Protein AF-A0A699KCJ1-F1 (afdb_monomer)

Solvent-accessible surface area (backbone atoms only — not comparable to full-atom values): 12381 Å² total; per-residue (Å²): 142,81,85,80,84,84,81,83,83,82,79,81,79,81,76,79,82,75,82,78,79,83,76,83,77,82,76,86,76,80,90,74,82,81,84,91,77,80,86,76,80,78,78,79,78,79,78,76,82,77,78,79,81,77,77,83,78,87,76,85,88,78,89,79,77,79,80,77,81,78,77,82,71,80,82,71,84,78,74,94,66,96,71,89,69,82,76,78,80,75,82,72,77,84,66,54,74,66,56,53,52,53,51,52,51,50,51,52,52,49,57,52,48,55,52,50,49,55,48,50,53,52,51,51,52,54,51,53,51,52,49,52,51,47,52,52,55,52,48,52,52,49,51,55,53,46,53,54,50,52,53,52,50,52,51,53,51,53,52,48,58,49,50,51,53,51,49,55,50,50,53,54,52,46,54,72,75,71,56,77,86,129

Foldseek 3Di:
DDDDDDDDPPPPPPPDPDDDPPDDDPDPDDPDDDDDDDPPPPPPPPDDPPPPPPDPDDDDDDPPPPPDPDPPDPPDDDDDDDDPDPPPPPPPDDDDPVNVVVVVVVVVVVVVVVVVVVVVVVVVVVVVVVVVVCVVVVVVVVVVVVVVVVVVVVVVVVVVVVVVVVVVVVVVVCCVPPDDDD

pLDDT: mean 74.77, std 19.72, range [45.28, 98.75]

Organism: Tanacetum cinerariifolium (NCBI:txid118510)

Radius of gyration: 47.87 Å; Cα contacts (8 Å, |Δi|>4): 3; chains: 1; bounding box: 94×97×136 Å

Mean predicted aligned error: 21.93 Å

Structure (mmCIF, N/CA/C/O backbone):
data_AF-A0A699KCJ1-F1
#
_entry.id   AF-A0A699KCJ1-F1
#
loop_
_atom_site.group_PDB
_atom_site.id
_atom_site.type_symbol
_atom_site.label_atom_id
_atom_site.label_alt_id
_atom_site.label_comp_id
_atom_site.label_asym_id
_atom_site.label_entity_id
_atom_site.label_seq_id
_atom_site.pdbx_PDB_ins_code
_atom_site.Cartn_x
_atom_site.Cartn_y
_atom_site.Cartn_z
_atom_site.occupancy
_atom_site.B_iso_or_equiv
_atom_site.auth_seq_id
_atom_site.auth_comp_id
_atom_site.auth_asym_id
_atom_site.auth_atom_id
_atom_site.pdbx_PDB_model_num
ATOM 1 N N . MET A 1 1 ? 17.050 62.136 13.940 1.00 45.28 1 MET A N 1
ATOM 2 C CA . MET A 1 1 ? 18.061 61.229 14.522 1.00 45.28 1 MET A CA 1
ATOM 3 C C . MET A 1 1 ? 17.347 59.941 14.863 1.00 45.28 1 MET A C 1
ATOM 5 O O . MET A 1 1 ? 16.800 59.841 15.951 1.00 45.28 1 MET A O 1
ATOM 9 N N . ASN A 1 2 ? 17.289 59.009 13.913 1.00 52.75 2 ASN A N 1
ATOM 10 C CA . ASN A 1 2 ? 16.715 57.683 14.116 1.00 52.75 2 ASN A CA 1
ATOM 11 C C . ASN A 1 2 ? 17.670 56.727 13.390 1.00 52.75 2 ASN A C 1
ATOM 13 O O . ASN A 1 2 ? 17.630 56.639 12.165 1.00 52.75 2 ASN A O 1
ATOM 17 N N . GLY A 1 3 ? 18.613 56.153 14.136 1.00 48.94 3 GLY A N 1
ATOM 18 C CA . GLY A 1 3 ? 19.540 55.140 13.641 1.00 48.94 3 GLY A CA 1
ATOM 19 C C . GLY A 1 3 ? 18.884 53.772 13.752 1.00 48.94 3 GLY A C 1
ATOM 20 O O . GLY A 1 3 ? 18.457 53.394 14.839 1.00 48.94 3 GLY A O 1
ATOM 21 N N . TRP A 1 4 ? 18.782 53.076 12.627 1.00 58.12 4 TRP A N 1
ATOM 22 C CA . TRP A 1 4 ? 18.472 51.655 12.578 1.00 58.12 4 TRP A CA 1
ATOM 23 C C . TRP A 1 4 ? 19.809 50.915 12.556 1.00 58.12 4 TRP A C 1
ATOM 25 O O . TRP A 1 4 ? 20.618 51.150 11.661 1.00 58.12 4 TRP A O 1
ATOM 35 N N . LEU A 1 5 ? 20.062 50.115 13.591 1.00 61.41 5 LEU A N 1
ATOM 36 C CA . LEU A 1 5 ? 21.072 49.064 13.560 1.00 61.41 5 LEU A CA 1
ATOM 37 C C . LEU A 1 5 ? 20.478 47.911 12.747 1.00 61.41 5 LEU A C 1
ATOM 39 O O . LEU A 1 5 ? 19.467 47.339 13.149 1.00 61.41 5 LEU A O 1
ATOM 43 N N . GLU A 1 6 ? 21.079 47.623 11.599 1.00 63.53 6 GLU A N 1
ATOM 44 C CA . GLU A 1 6 ? 21.028 46.298 10.987 1.00 63.53 6 GLU A CA 1
ATOM 45 C C . GLU A 1 6 ? 22.109 45.473 11.698 1.00 63.53 6 GLU A C 1
ATOM 47 O O . GLU A 1 6 ? 23.289 45.823 11.661 1.00 63.53 6 GLU A O 1
ATOM 52 N N . GLU A 1 7 ? 21.690 44.454 12.444 1.00 65.69 7 GLU A N 1
ATOM 53 C CA . GLU A 1 7 ? 22.575 43.414 12.961 1.00 65.69 7 GLU A CA 1
ATOM 54 C C . GLU A 1 7 ? 22.532 42.259 11.957 1.00 65.69 7 GLU A C 1
ATOM 56 O O . GLU A 1 7 ? 21.516 41.580 11.808 1.00 65.69 7 GLU A O 1
ATOM 61 N N . ASP A 1 8 ? 23.633 42.106 11.223 1.00 58.84 8 ASP A N 1
ATOM 62 C CA . ASP A 1 8 ? 23.926 40.952 10.382 1.00 58.84 8 ASP A CA 1
ATOM 63 C C . ASP A 1 8 ? 24.302 39.765 11.290 1.00 58.84 8 ASP A C 1
ATOM 65 O O . ASP A 1 8 ? 25.422 39.688 11.800 1.00 58.84 8 ASP A O 1
ATOM 69 N N . ASP A 1 9 ? 23.369 38.836 11.506 1.00 61.75 9 ASP A N 1
ATOM 70 C CA . ASP A 1 9 ? 23.641 37.529 12.121 1.00 61.75 9 ASP A CA 1
ATOM 71 C C . ASP A 1 9 ? 24.157 36.544 11.051 1.00 61.75 9 ASP A C 1
ATOM 73 O O . ASP A 1 9 ? 23.455 35.638 10.595 1.00 61.75 9 ASP A O 1
ATOM 77 N N . ASP A 1 10 ? 25.418 36.714 10.646 1.00 61.84 10 ASP A N 1
ATOM 78 C CA . ASP A 1 10 ? 26.173 35.711 9.885 1.00 61.84 10 ASP A CA 1
ATOM 79 C C . ASP A 1 10 ? 26.659 34.592 10.830 1.00 61.84 10 ASP A C 1
ATOM 81 O O . ASP A 1 10 ? 27.817 34.548 11.261 1.00 61.84 10 ASP A O 1
ATOM 85 N N . VAL A 1 11 ? 25.775 33.646 11.164 1.00 61.59 11 VAL A N 1
ATOM 86 C CA . VAL A 1 11 ? 26.172 32.396 11.834 1.00 61.59 11 VAL A CA 1
ATOM 87 C C . VAL A 1 11 ? 26.704 31.418 10.785 1.00 61.59 11 VAL A C 1
ATOM 89 O O . VAL A 1 11 ? 25.966 30.669 10.148 1.00 61.59 11 VAL A O 1
ATOM 92 N N . ASN A 1 12 ? 28.024 31.433 10.611 1.00 57.19 12 ASN A N 1
ATOM 93 C CA . ASN A 1 12 ? 28.779 30.394 9.916 1.00 57.19 12 ASN A CA 1
ATOM 94 C C . ASN A 1 12 ? 28.793 29.108 10.763 1.00 57.19 12 ASN A C 1
ATOM 96 O O . ASN A 1 12 ? 29.679 28.910 11.599 1.00 57.19 12 ASN A O 1
ATOM 100 N N . GLU A 1 13 ? 27.802 28.242 10.564 1.00 59.38 13 GLU A N 1
ATOM 101 C CA . GLU A 1 13 ? 27.758 26.908 11.161 1.00 59.38 13 GLU A CA 1
ATOM 102 C C . GLU A 1 13 ? 28.681 25.969 10.364 1.00 59.38 13 GLU A C 1
ATOM 104 O O . GLU A 1 13 ? 28.282 25.278 9.429 1.00 59.38 13 GLU A O 1
ATOM 109 N N . ASN A 1 14 ? 29.967 25.993 10.719 1.00 56.00 14 ASN A N 1
ATOM 110 C CA . ASN A 1 14 ? 30.917 24.936 10.387 1.00 56.00 14 ASN A CA 1
ATOM 111 C C . ASN A 1 14 ? 30.480 23.649 11.106 1.00 56.00 14 ASN A C 1
ATOM 113 O O . ASN A 1 14 ? 30.876 23.404 12.249 1.00 56.00 14 ASN A O 1
ATOM 117 N N . VAL A 1 15 ? 29.633 22.858 10.451 1.00 57.75 15 VAL A N 1
ATOM 118 C CA . VAL A 1 15 ? 29.358 21.482 10.858 1.00 57.75 15 VAL A CA 1
ATOM 119 C C . VAL A 1 15 ? 30.587 20.663 10.487 1.00 57.75 15 VAL A C 1
ATOM 121 O O . VAL A 1 15 ? 30.883 20.435 9.319 1.00 57.75 15 VAL A O 1
ATOM 124 N N . ASN A 1 16 ? 31.341 20.305 11.518 1.00 60.56 16 ASN A N 1
ATOM 125 C CA . ASN A 1 16 ? 32.474 19.405 11.439 1.00 60.56 16 ASN A CA 1
ATOM 126 C C . ASN A 1 16 ? 31.914 18.007 11.123 1.00 60.56 16 ASN A C 1
ATOM 128 O O . ASN A 1 16 ? 31.313 17.378 11.996 1.00 60.56 16 ASN A O 1
ATOM 132 N N . ASP A 1 17 ? 32.051 17.561 9.875 1.00 59.62 17 ASP A N 1
ATOM 133 C CA . ASP A 1 17 ? 31.772 16.184 9.463 1.00 59.62 17 ASP A CA 1
ATOM 134 C C . ASP A 1 17 ? 32.826 15.268 10.114 1.00 59.62 17 ASP A C 1
ATOM 136 O O . ASP A 1 17 ? 33.900 15.032 9.563 1.00 59.62 17 ASP A O 1
ATOM 140 N N . GLU A 1 18 ? 32.565 14.810 11.341 1.00 61.94 18 GLU A N 1
ATOM 141 C CA . GLU A 1 18 ? 33.300 13.688 11.925 1.00 61.94 18 GLU A CA 1
ATOM 142 C C . GLU A 1 18 ? 32.797 12.400 11.266 1.00 61.94 18 GLU A C 1
ATOM 144 O O . GLU A 1 18 ? 31.682 11.943 11.521 1.00 61.94 18 GLU A O 1
ATOM 149 N N . ASP A 1 19 ? 33.636 11.862 10.379 1.00 57.56 19 ASP A N 1
ATOM 150 C CA . ASP A 1 19 ? 33.550 10.525 9.797 1.00 57.56 19 ASP A CA 1
ATOM 151 C C . ASP A 1 19 ? 33.297 9.482 10.897 1.00 57.56 19 ASP A C 1
ATOM 153 O O . ASP A 1 19 ? 34.177 9.157 11.697 1.00 57.56 19 ASP A O 1
ATOM 157 N N . ILE A 1 20 ? 32.080 8.945 10.937 1.00 62.66 20 ILE A N 1
ATOM 158 C CA . ILE A 1 20 ? 31.756 7.760 11.727 1.00 62.66 20 ILE A CA 1
ATOM 159 C C . ILE A 1 20 ? 32.079 6.571 10.822 1.00 62.66 20 ILE A C 1
ATOM 161 O O . ILE A 1 20 ? 31.324 6.264 9.901 1.00 62.66 20 ILE A O 1
ATOM 165 N N . GLU A 1 21 ? 33.241 5.952 11.030 1.00 58.94 21 GLU A N 1
AT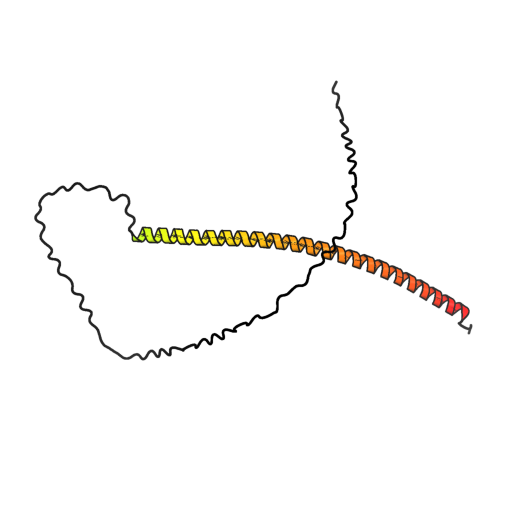OM 166 C CA . GLU A 1 21 ? 33.564 4.672 10.403 1.00 58.94 21 GLU A CA 1
ATOM 167 C C . GLU A 1 21 ? 32.635 3.596 10.988 1.00 58.94 21 GLU A C 1
ATOM 169 O O . GLU A 1 21 ? 32.698 3.270 12.175 1.00 58.94 21 GLU A O 1
ATOM 174 N N . ASP A 1 22 ? 31.734 3.077 10.154 1.00 57.59 22 ASP A N 1
ATOM 175 C CA . ASP A 1 22 ? 30.908 1.914 10.464 1.00 57.59 22 ASP A CA 1
ATOM 176 C C . ASP A 1 22 ? 31.819 0.671 10.522 1.00 57.59 22 ASP A C 1
ATOM 178 O O . ASP A 1 22 ? 32.112 0.048 9.501 1.00 57.59 22 ASP A O 1
ATOM 182 N N . GLU A 1 23 ? 32.315 0.319 11.712 1.00 61.09 23 GLU A N 1
ATOM 183 C CA . GLU A 1 23 ? 32.970 -0.973 11.935 1.00 61.09 23 GLU A CA 1
ATOM 184 C C . GLU A 1 23 ? 31.925 -2.101 11.845 1.00 61.09 23 GLU A C 1
ATOM 186 O O . GLU A 1 23 ? 31.050 -2.250 12.704 1.00 61.09 23 GLU A O 1
ATOM 191 N N . ASP A 1 24 ? 32.031 -2.903 10.784 1.00 58.22 24 ASP A N 1
ATOM 192 C CA . ASP A 1 24 ? 31.291 -4.146 10.573 1.00 58.22 24 ASP A CA 1
ATOM 193 C C . ASP A 1 24 ? 31.595 -5.155 11.701 1.00 58.22 24 ASP A C 1
ATOM 195 O O . ASP A 1 24 ? 32.582 -5.893 11.672 1.00 58.22 24 ASP A O 1
ATOM 199 N N . VAL A 1 25 ? 30.729 -5.210 12.717 1.00 61.19 25 VAL A N 1
ATOM 200 C CA . VAL A 1 25 ? 30.750 -6.269 13.735 1.00 61.19 25 VAL A CA 1
ATOM 201 C C . VAL A 1 25 ? 30.126 -7.531 13.138 1.00 61.19 25 VAL A C 1
ATOM 203 O O . VAL A 1 25 ? 28.902 -7.684 13.109 1.00 61.19 25 VAL A O 1
ATOM 206 N N . GLU A 1 26 ? 30.970 -8.451 12.665 1.00 57.34 26 GLU A N 1
ATOM 207 C CA . GLU A 1 26 ? 30.558 -9.815 12.328 1.00 57.34 26 GLU A CA 1
ATOM 208 C C . GLU A 1 26 ? 30.141 -10.553 13.607 1.00 57.34 26 GLU A C 1
ATOM 210 O O . GLU A 1 26 ? 30.951 -10.918 14.459 1.00 57.34 26 GLU A O 1
ATOM 215 N N . LEU A 1 27 ? 28.831 -10.722 13.761 1.00 56.62 27 LEU A N 1
ATOM 216 C CA . LEU A 1 27 ? 28.215 -11.442 14.865 1.00 56.62 27 LEU A CA 1
ATOM 217 C C . LEU A 1 27 ? 28.183 -12.930 14.485 1.00 56.62 27 LEU A C 1
ATOM 219 O O . LEU A 1 27 ? 27.260 -13.382 13.807 1.00 56.62 27 LEU A O 1
ATOM 223 N N . GLU A 1 28 ? 29.213 -13.680 14.881 1.00 53.38 28 GLU A N 1
ATOM 224 C CA . GLU A 1 28 ? 29.186 -15.146 14.848 1.00 53.38 28 GLU A CA 1
ATOM 225 C C . GLU A 1 28 ? 28.095 -15.631 15.815 1.00 53.38 28 GLU A C 1
ATOM 227 O O . GLU A 1 28 ? 28.232 -15.558 17.038 1.00 53.38 28 GLU A O 1
ATOM 232 N N . VAL A 1 29 ? 26.964 -16.063 15.256 1.00 60.03 29 VAL A N 1
ATOM 233 C CA . VAL A 1 29 ? 25.900 -16.759 15.983 1.00 60.03 29 VAL A CA 1
ATOM 234 C C . VAL A 1 29 ? 26.232 -18.247 15.992 1.00 60.03 29 VAL A C 1
ATOM 236 O O . VAL A 1 29 ? 26.332 -18.879 14.945 1.00 60.03 29 VAL A O 1
ATOM 239 N N . ASP A 1 30 ? 26.442 -18.761 17.198 1.00 55.44 30 ASP A N 1
ATOM 240 C CA . ASP A 1 30 ? 26.657 -20.167 17.519 1.00 55.44 30 ASP A CA 1
ATOM 241 C C . ASP A 1 30 ? 25.318 -20.916 17.381 1.00 55.44 30 ASP A C 1
ATOM 243 O O . ASP A 1 30 ? 24.391 -20.706 18.170 1.00 55.44 30 ASP A O 1
ATOM 247 N N . ASP A 1 31 ? 25.179 -21.732 16.333 1.00 58.81 31 ASP A N 1
ATOM 248 C CA . ASP A 1 31 ? 24.007 -22.581 16.093 1.00 58.81 31 ASP A CA 1
ATOM 249 C C . ASP A 1 31 ? 24.076 -23.826 16.999 1.00 58.81 31 ASP A C 1
ATOM 251 O O . ASP A 1 31 ? 24.366 -24.938 16.546 1.00 58.81 31 ASP A O 1
ATOM 255 N N . GLU A 1 32 ? 23.809 -23.651 18.297 1.00 55.66 32 GLU A N 1
ATOM 256 C CA . GLU A 1 32 ? 23.668 -24.761 19.243 1.00 55.66 32 GLU A CA 1
ATOM 257 C C . GLU A 1 32 ? 22.201 -24.990 19.636 1.00 55.66 32 GLU A C 1
ATOM 259 O O . GLU A 1 32 ? 21.621 -24.248 20.422 1.00 55.66 32 GLU A O 1
ATOM 264 N N . ALA A 1 33 ? 21.671 -26.082 19.069 1.00 54.22 33 ALA A N 1
ATOM 265 C CA . ALA A 1 33 ? 20.555 -26.925 19.499 1.00 54.22 33 ALA A CA 1
ATOM 266 C C . ALA A 1 33 ? 19.173 -26.278 19.730 1.00 54.22 33 ALA A C 1
ATOM 268 O O . ALA A 1 33 ? 19.000 -25.317 20.462 1.00 54.22 33 ALA A O 1
ATOM 269 N N . GLU A 1 34 ? 18.139 -26.907 19.175 1.00 57.00 34 GLU A N 1
ATOM 270 C CA . GLU A 1 34 ? 17.152 -27.655 19.968 1.00 57.00 34 GLU A CA 1
ATOM 271 C C . GLU A 1 34 ? 16.272 -28.442 18.987 1.00 57.00 34 GLU A C 1
ATOM 273 O O . GLU A 1 34 ? 15.665 -27.901 18.061 1.00 57.00 34 GLU A O 1
ATOM 278 N N . ASP A 1 35 ? 16.296 -29.755 19.186 1.00 48.91 35 ASP A N 1
ATOM 279 C CA . ASP A 1 35 ? 15.656 -30.778 18.377 1.00 48.91 35 ASP A CA 1
ATOM 280 C C . ASP A 1 35 ? 14.132 -30.599 18.375 1.00 48.91 35 ASP A C 1
ATOM 282 O O . ASP A 1 35 ? 13.452 -30.428 19.392 1.00 48.91 35 ASP A O 1
ATOM 286 N N . GLU A 1 36 ? 13.602 -30.632 17.171 1.00 54.84 36 GLU A N 1
ATOM 287 C CA . GLU A 1 36 ? 12.217 -30.447 16.814 1.00 54.84 36 GLU A CA 1
ATOM 288 C C . GLU A 1 36 ? 11.375 -31.667 17.204 1.00 54.84 36 GLU A C 1
ATOM 290 O O . GLU A 1 36 ? 11.159 -32.593 16.427 1.00 54.84 36 GLU A O 1
ATOM 295 N N . SER A 1 37 ? 10.821 -31.643 18.418 1.00 55.62 37 SER A N 1
ATOM 296 C CA . SER A 1 37 ? 9.767 -32.576 18.827 1.00 55.62 37 SER A CA 1
ATOM 297 C C . SER A 1 37 ? 8.543 -31.829 19.344 1.00 55.62 37 SER A C 1
ATOM 299 O O . SER A 1 37 ? 8.339 -31.613 20.537 1.00 55.62 37 SER A O 1
ATOM 301 N N . SER A 1 38 ? 7.703 -31.408 18.399 1.00 49.59 38 SER A N 1
ATOM 302 C CA . SER A 1 38 ? 6.325 -31.007 18.676 1.00 49.59 38 SER A CA 1
ATOM 303 C C . SER A 1 38 ? 5.384 -32.150 18.303 1.00 49.59 38 SER A C 1
ATOM 305 O O . SER A 1 38 ? 4.840 -32.195 17.198 1.00 49.59 38 SER A O 1
ATOM 307 N N . ASP A 1 39 ? 5.154 -33.054 19.258 1.00 50.81 39 ASP A N 1
ATOM 308 C CA . ASP A 1 39 ? 3.995 -33.948 19.271 1.00 50.81 39 ASP A CA 1
ATOM 309 C C . ASP A 1 39 ? 2.723 -33.098 19.412 1.00 50.81 39 ASP A C 1
ATOM 311 O O . ASP A 1 39 ? 2.209 -32.810 20.497 1.00 50.81 39 ASP A O 1
ATOM 315 N N . SER A 1 40 ? 2.212 -32.643 18.271 1.00 48.53 40 SER A N 1
ATOM 316 C CA . SER A 1 40 ? 0.895 -32.029 18.192 1.00 48.53 40 SER A CA 1
ATOM 317 C C . SER A 1 40 ? -0.162 -33.122 18.344 1.00 48.53 40 SER A C 1
ATOM 319 O O . SER A 1 40 ? -0.562 -33.799 17.398 1.00 48.53 40 SER A O 1
ATOM 321 N N . VAL A 1 41 ? -0.631 -33.300 19.579 1.00 52.06 41 VAL A N 1
ATOM 322 C CA . VAL A 1 41 ? -1.817 -34.099 19.891 1.00 52.06 41 VAL A CA 1
ATOM 323 C C . VAL A 1 41 ? -3.016 -33.435 19.215 1.00 52.06 41 VAL A C 1
ATOM 325 O O . VAL A 1 41 ? -3.645 -32.522 19.757 1.00 52.06 41 VAL A O 1
ATOM 328 N N . SER A 1 42 ? -3.331 -33.879 17.998 1.00 54.62 42 SER A N 1
ATOM 329 C CA . SER A 1 42 ? -4.533 -33.467 17.286 1.00 54.62 42 SER A CA 1
ATOM 330 C C . SER A 1 42 ? -5.748 -33.961 18.071 1.00 54.62 42 SER A C 1
ATOM 332 O O . SER A 1 42 ? -6.136 -35.130 17.998 1.00 54.62 42 SER A O 1
ATOM 334 N N . SER A 1 43 ? -6.350 -33.073 18.855 1.00 53.62 43 SER A N 1
ATOM 335 C CA . SER A 1 43 ? -7.610 -33.351 19.535 1.00 53.62 43 SER A CA 1
ATOM 336 C C . SER A 1 43 ? -8.739 -33.349 18.504 1.00 53.62 43 SER A C 1
ATOM 338 O O . SER A 1 43 ? -9.348 -32.319 18.224 1.00 53.62 43 SER A O 1
ATOM 340 N N . ASN A 1 44 ? -9.016 -34.521 17.929 1.00 62.38 44 ASN A N 1
ATOM 341 C CA . ASN A 1 44 ? -10.233 -34.796 17.168 1.00 62.38 44 ASN A CA 1
ATOM 342 C C . ASN A 1 44 ? -11.430 -34.791 18.131 1.00 62.38 44 ASN A C 1
ATOM 344 O O . ASN A 1 44 ? -11.842 -35.826 18.660 1.00 62.38 44 ASN A O 1
ATOM 348 N N . SER A 1 45 ? -11.971 -33.605 18.391 1.00 53.41 45 SER A N 1
ATOM 349 C CA . SER A 1 45 ? -13.238 -33.444 19.096 1.00 53.41 45 SER A CA 1
ATOM 350 C C . SER A 1 45 ? -14.371 -33.723 18.110 1.00 53.41 45 SER A C 1
ATOM 352 O O . SER A 1 45 ? -14.920 -32.842 17.458 1.00 53.41 45 SER A O 1
ATOM 354 N N . LYS A 1 46 ? -14.701 -35.009 17.995 1.00 57.94 46 LYS A N 1
ATOM 355 C CA . LYS A 1 46 ? -15.904 -35.519 17.341 1.00 57.94 46 LYS A CA 1
ATOM 356 C C . LYS A 1 46 ? -17.129 -35.048 18.130 1.00 57.94 46 LYS A C 1
ATOM 358 O O . LYS A 1 46 ? -17.542 -35.715 19.077 1.00 57.94 46 LYS A O 1
ATOM 363 N N . SER A 1 47 ? -17.694 -33.900 17.767 1.00 62.25 47 SER A N 1
ATOM 364 C CA . SER A 1 47 ? -19.003 -33.479 18.262 1.00 62.25 47 SER A CA 1
ATOM 365 C C . SER A 1 47 ? -20.060 -34.419 17.684 1.00 62.25 47 SER A C 1
ATOM 367 O O . SER A 1 47 ? -20.308 -34.456 16.481 1.00 62.25 47 SER A O 1
ATOM 369 N N . LYS A 1 48 ? -20.623 -35.261 18.550 1.00 56.47 48 LYS A N 1
ATOM 370 C CA . LYS A 1 48 ? -21.874 -35.959 18.273 1.00 56.47 48 LYS A CA 1
ATOM 371 C C . LYS A 1 48 ? -22.987 -34.948 18.487 1.00 56.47 48 LYS A C 1
ATOM 373 O O . LYS A 1 48 ? -23.307 -34.627 19.627 1.00 56.47 48 LYS A O 1
ATOM 378 N N . ASP A 1 49 ? -23.539 -34.464 17.387 1.00 62.75 49 ASP A N 1
ATOM 379 C CA . ASP A 1 49 ? -24.842 -33.823 17.387 1.00 62.75 49 ASP A CA 1
ATOM 380 C C . ASP A 1 49 ? -25.868 -34.926 17.656 1.00 62.75 49 ASP A C 1
ATOM 382 O O . ASP A 1 49 ? -26.261 -35.688 16.774 1.00 62.75 49 ASP A O 1
ATOM 386 N N . GLU A 1 50 ? -26.200 -35.095 18.933 1.00 58.31 50 GLU A N 1
ATOM 387 C CA . GLU A 1 50 ? -27.343 -35.890 19.355 1.00 58.31 50 GLU A CA 1
ATOM 388 C C . GLU A 1 50 ? -28.579 -35.024 19.113 1.00 58.31 50 GLU A C 1
ATOM 390 O O . GLU A 1 50 ? -28.959 -34.178 19.923 1.00 58.31 50 GLU A O 1
ATOM 395 N N . GLU A 1 51 ? -29.123 -35.169 17.906 1.00 57.19 51 GLU A N 1
ATOM 396 C CA . GLU A 1 51 ? -30.403 -34.621 17.480 1.00 57.19 51 GLU A CA 1
ATOM 397 C C . GLU A 1 51 ? -31.485 -35.147 18.428 1.00 57.19 51 GLU A C 1
ATOM 399 O O . GLU A 1 51 ? -31.916 -36.298 18.356 1.00 57.19 51 GLU A O 1
ATOM 404 N N . ALA A 1 52 ? -31.869 -34.315 19.396 1.00 52.22 52 ALA A N 1
ATOM 405 C CA . ALA A 1 52 ? -33.006 -34.594 20.250 1.00 52.22 52 ALA A CA 1
ATOM 406 C C . ALA A 1 52 ? -34.274 -34.454 19.404 1.00 52.22 52 ALA A C 1
ATOM 408 O O . ALA A 1 52 ? -34.782 -33.353 19.187 1.00 52.22 52 ALA A O 1
ATOM 409 N N . ASP A 1 53 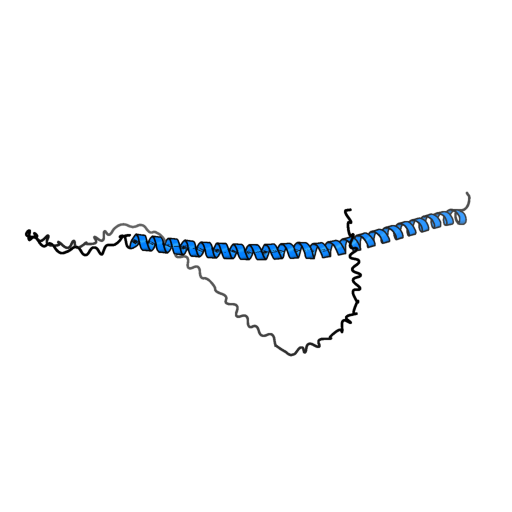? -34.762 -35.593 18.931 1.00 52.22 53 ASP A N 1
ATOM 410 C CA . ASP A 1 53 ? -36.025 -35.756 18.224 1.00 52.22 53 ASP A CA 1
ATOM 411 C C . ASP A 1 53 ? -37.186 -35.505 19.207 1.00 52.22 53 ASP A C 1
ATOM 413 O O . ASP A 1 53 ? -37.749 -36.411 19.826 1.00 52.22 53 ASP A O 1
ATOM 417 N N . ILE A 1 54 ? -37.513 -34.233 19.439 1.00 57.94 54 ILE A N 1
ATOM 418 C CA . ILE A 1 54 ? -38.695 -33.840 20.214 1.00 57.94 54 ILE A CA 1
ATOM 419 C C . ILE A 1 54 ? -39.917 -33.842 19.300 1.00 57.94 54 ILE A C 1
ATOM 421 O O . ILE A 1 54 ? -40.417 -32.805 18.861 1.00 57.94 54 ILE A O 1
ATOM 425 N N . ALA A 1 55 ? -40.424 -35.049 19.058 1.00 51.22 55 ALA A N 1
ATOM 426 C CA . ALA A 1 55 ? -41.786 -35.269 18.606 1.00 51.22 55 ALA A CA 1
ATOM 427 C C . ALA A 1 55 ? -42.764 -34.707 19.656 1.00 51.22 55 ALA A C 1
ATOM 429 O O . ALA A 1 55 ? -42.908 -35.242 20.756 1.00 51.22 55 ALA A O 1
ATOM 430 N N . LEU A 1 56 ? -43.447 -33.607 19.325 1.00 55.31 56 LEU A N 1
ATOM 431 C CA . LEU A 1 56 ? -44.582 -33.114 20.105 1.00 55.31 56 LEU A CA 1
ATOM 432 C C . LEU A 1 56 ? -45.807 -33.986 19.810 1.00 55.31 56 LEU A C 1
ATOM 434 O O . LEU A 1 56 ? -46.651 -33.648 18.980 1.00 55.31 56 LEU A O 1
ATOM 438 N N . GLU A 1 57 ? -45.904 -35.118 20.503 1.00 48.69 57 GLU A N 1
ATOM 439 C CA . GLU A 1 57 ? -47.130 -35.906 20.548 1.00 48.69 57 GLU A CA 1
ATOM 440 C C . GLU A 1 57 ? -48.113 -35.230 21.516 1.00 48.69 57 GLU A C 1
ATOM 442 O O . GLU A 1 57 ? -48.006 -35.292 22.742 1.00 48.69 57 GLU A O 1
ATOM 447 N N . ALA A 1 58 ? -49.067 -34.496 20.947 1.00 58.84 58 ALA A N 1
ATOM 448 C CA . ALA A 1 58 ? -50.198 -33.958 21.679 1.00 58.84 58 ALA A CA 1
ATOM 449 C C . ALA A 1 58 ? -51.130 -35.108 22.080 1.00 58.84 58 ALA A C 1
ATOM 451 O O . ALA A 1 58 ? -51.752 -35.706 21.209 1.00 58.84 58 ALA A O 1
ATOM 452 N N . THR A 1 59 ? -51.304 -35.393 23.374 1.00 45.44 59 THR A N 1
ATOM 453 C CA . THR A 1 59 ? -52.495 -36.111 23.864 1.00 45.44 59 THR A CA 1
ATOM 454 C C . THR A 1 59 ? -52.856 -35.696 25.292 1.00 45.44 59 THR A C 1
ATOM 456 O O . THR A 1 59 ? -52.151 -35.951 26.260 1.00 45.44 59 THR A O 1
ATOM 459 N N . ALA A 1 60 ? -53.986 -34.992 25.352 1.00 52.47 60 ALA A N 1
ATOM 460 C CA . ALA A 1 60 ? -54.956 -34.816 26.427 1.00 52.47 60 ALA A CA 1
ATOM 461 C C . ALA A 1 60 ? -54.614 -35.270 27.867 1.00 52.47 60 ALA A C 1
ATOM 463 O O . ALA A 1 60 ? -54.626 -36.449 28.197 1.00 52.47 60 ALA A O 1
ATOM 464 N N . GLY A 1 61 ? -54.603 -34.277 28.764 1.00 54.56 61 GLY A N 1
ATOM 465 C CA . GLY A 1 61 ? -55.499 -34.290 29.922 1.00 54.56 61 GLY A CA 1
ATOM 466 C C . GLY A 1 61 ? -55.001 -34.973 31.194 1.00 54.56 61 GLY A C 1
ATOM 467 O O . GLY A 1 61 ? -55.346 -36.113 31.472 1.00 54.56 61 GLY A O 1
ATOM 468 N N . THR A 1 62 ? -54.383 -34.202 32.090 1.00 48.34 62 THR A N 1
ATOM 469 C CA . THR A 1 62 ? -54.681 -34.319 33.528 1.00 48.34 62 THR A CA 1
ATOM 470 C C . THR A 1 62 ? -54.480 -32.965 34.202 1.00 48.34 62 THR A C 1
ATOM 472 O O . THR A 1 62 ? -53.371 -32.442 34.295 1.00 48.34 62 THR A O 1
ATOM 475 N N . VAL A 1 63 ? -55.584 -32.372 34.651 1.00 59.00 63 VAL A N 1
ATOM 476 C CA . VAL A 1 63 ? -55.606 -31.156 35.464 1.00 59.00 63 VAL A CA 1
ATOM 477 C C . VAL A 1 63 ? -55.021 -31.505 36.830 1.00 59.00 63 VAL A C 1
ATOM 479 O O . VAL A 1 63 ? -55.706 -32.069 37.678 1.00 59.00 63 VAL A O 1
ATOM 482 N N . SER A 1 64 ? -53.746 -31.184 37.051 1.00 58.75 64 SER A N 1
ATOM 483 C CA . SER A 1 64 ? -53.183 -31.177 38.400 1.00 58.75 64 SER A CA 1
ATOM 484 C C . SER A 1 64 ? -53.596 -29.876 39.078 1.00 58.75 64 SER A C 1
ATOM 486 O O . SER A 1 64 ? -53.029 -28.803 38.855 1.00 58.75 64 SER A O 1
ATOM 488 N N . GLN A 1 65 ? -54.666 -29.970 39.858 1.00 56.00 65 GLN A N 1
ATOM 489 C CA . GLN A 1 65 ? -55.191 -28.892 40.675 1.00 56.00 65 GLN A CA 1
ATOM 490 C C . GLN A 1 65 ? -54.178 -28.606 41.797 1.00 56.00 65 GLN A C 1
ATOM 492 O O . GLN A 1 65 ? -54.143 -29.297 42.812 1.00 56.00 65 GLN A O 1
ATOM 497 N N . ARG A 1 66 ? -53.318 -27.594 41.610 1.00 57.47 66 ARG A N 1
ATOM 498 C CA . ARG A 1 66 ? -52.500 -27.039 42.700 1.00 57.47 66 ARG A CA 1
ATOM 499 C C . ARG A 1 66 ? -53.445 -26.448 43.742 1.00 57.47 66 ARG A C 1
ATOM 501 O O . ARG A 1 66 ? -54.011 -25.375 43.544 1.00 57.47 66 ARG A O 1
ATOM 508 N N . SER A 1 67 ? -53.614 -27.146 44.854 1.00 56.53 67 SER A N 1
ATOM 509 C CA . SER A 1 67 ? -54.257 -26.626 46.053 1.00 56.53 67 SER A CA 1
ATOM 510 C C . SER A 1 67 ? -53.355 -25.553 46.667 1.00 56.53 67 SER A C 1
ATOM 512 O O . SER A 1 67 ? -52.430 -25.834 47.425 1.00 56.53 67 SER A O 1
ATOM 514 N N . PHE A 1 68 ? -53.605 -24.293 46.316 1.00 51.50 68 PHE A N 1
ATOM 515 C CA . PHE A 1 68 ? -53.085 -23.164 47.077 1.00 51.50 68 PHE A CA 1
ATOM 516 C C . PHE A 1 68 ? -53.835 -23.121 48.411 1.00 51.50 68 PHE A C 1
ATOM 518 O O . PHE A 1 68 ? -55.019 -22.795 48.458 1.00 51.50 68 PHE A O 1
ATOM 525 N N . ALA A 1 69 ? -53.155 -23.475 49.500 1.00 57.72 69 ALA A N 1
ATOM 526 C CA . ALA A 1 69 ? -53.653 -23.223 50.843 1.00 57.72 69 ALA A CA 1
ATOM 527 C C . ALA A 1 69 ? -53.632 -21.707 51.090 1.00 57.72 69 ALA A C 1
ATOM 529 O O . ALA A 1 69 ? -52.586 -21.126 51.389 1.00 57.72 69 ALA A O 1
ATOM 530 N N . ILE A 1 70 ? -54.786 -21.061 50.930 1.00 59.91 70 ILE A N 1
ATOM 531 C CA . ILE A 1 70 ? -55.015 -19.704 51.424 1.00 59.91 70 ILE A CA 1
ATOM 532 C C . ILE A 1 70 ? -54.990 -19.813 52.948 1.00 59.91 70 ILE A C 1
ATOM 534 O O . ILE A 1 70 ? -55.855 -20.439 53.554 1.00 59.91 70 ILE A O 1
ATOM 538 N N . ARG A 1 71 ? -53.941 -19.272 53.569 1.00 58.59 71 ARG A N 1
ATOM 539 C CA . ARG A 1 71 ? -53.917 -19.082 55.017 1.00 58.59 71 ARG A CA 1
ATOM 540 C C . ARG A 1 71 ? -54.933 -17.994 55.344 1.00 58.59 71 ARG A C 1
ATOM 542 O O . ARG A 1 71 ? -54.695 -16.832 55.020 1.00 58.59 71 ARG A O 1
ATOM 549 N N . ASP A 1 72 ? -56.028 -18.372 55.992 1.00 51.81 72 ASP A N 1
ATOM 550 C CA . ASP A 1 72 ? -56.885 -17.433 56.706 1.00 51.81 72 ASP A CA 1
ATOM 551 C C . ASP A 1 72 ? -56.048 -16.790 57.815 1.00 51.81 72 ASP A C 1
ATOM 553 O O . ASP A 1 72 ? -55.801 -17.370 58.875 1.00 51.81 72 ASP A O 1
ATOM 557 N N . PHE A 1 73 ? -55.542 -15.589 57.552 1.00 56.19 73 PHE A N 1
ATOM 558 C CA . PHE A 1 73 ? -55.078 -14.727 58.622 1.00 56.19 73 PHE A CA 1
ATOM 559 C C . PHE A 1 73 ? -56.316 -14.246 59.364 1.00 56.19 73 PHE A C 1
ATOM 561 O O . PHE A 1 73 ? -57.154 -13.545 58.796 1.00 56.19 73 PHE A O 1
ATOM 568 N N . SER A 1 74 ? -56.429 -14.615 60.637 1.00 56.91 74 SER A N 1
ATOM 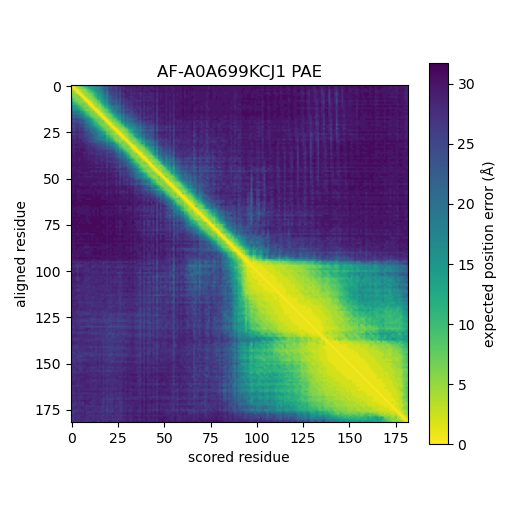569 C CA . SER A 1 74 ? -57.401 -14.031 61.550 1.00 56.91 74 SER A CA 1
ATOM 570 C C . SER A 1 74 ? -57.243 -12.513 61.509 1.00 56.91 74 SER A C 1
ATOM 572 O O . SER A 1 74 ? -56.285 -11.964 62.054 1.00 56.91 74 SER A O 1
ATOM 574 N N . MET A 1 75 ? -58.172 -11.836 60.835 1.00 57.34 75 MET A N 1
ATOM 575 C CA . MET A 1 75 ? -58.310 -10.387 60.859 1.00 57.34 75 MET A CA 1
ATOM 576 C C . MET A 1 75 ? -58.788 -10.005 62.261 1.00 57.34 75 MET A C 1
ATOM 578 O O . MET A 1 75 ? -59.979 -9.879 62.538 1.00 57.34 75 MET A O 1
ATOM 582 N N . GLY A 1 76 ? -57.827 -9.946 63.183 1.00 48.00 76 GLY A N 1
ATOM 583 C CA . GLY A 1 76 ? -58.026 -9.542 64.561 1.00 48.00 76 GLY A CA 1
ATOM 584 C C . GLY A 1 76 ? -58.513 -8.103 64.592 1.00 48.00 76 GLY A C 1
ATOM 585 O O . GLY A 1 76 ? -57.872 -7.197 64.066 1.00 48.00 76 GLY A O 1
ATOM 586 N N . ILE A 1 77 ? -59.671 -7.908 65.207 1.00 53.19 77 ILE A N 1
ATOM 587 C CA . ILE A 1 77 ? -60.266 -6.604 65.458 1.00 53.19 77 ILE A CA 1
ATOM 588 C C . ILE A 1 77 ? -59.312 -5.855 66.396 1.00 53.19 77 ILE A C 1
ATOM 590 O O . ILE A 1 77 ? -59.215 -6.174 67.582 1.00 53.19 77 ILE A O 1
ATOM 594 N N . VAL A 1 78 ? -58.572 -4.881 65.867 1.00 51.38 78 VAL A N 1
ATOM 595 C CA . VAL A 1 78 ? -57.769 -3.965 66.680 1.00 51.38 78 VAL A CA 1
ATOM 596 C C . VAL A 1 78 ? -58.738 -3.045 67.411 1.00 51.38 78 VAL A C 1
ATOM 598 O O . VAL A 1 78 ? -59.369 -2.170 66.820 1.00 51.38 78 VAL A O 1
ATOM 601 N N . LYS A 1 79 ? -58.876 -3.269 68.720 1.00 55.94 79 LYS A N 1
ATOM 602 C CA . LYS A 1 79 ? -59.453 -2.288 69.637 1.00 55.94 79 LYS A CA 1
ATOM 603 C C . LYS A 1 79 ? -58.618 -1.014 69.524 1.00 55.94 79 LYS A C 1
ATOM 605 O O . LYS A 1 79 ? -57.408 -1.056 69.730 1.00 55.94 79 LYS A O 1
ATOM 610 N N . VAL A 1 80 ? -59.280 0.090 69.188 1.00 55.72 80 VAL A N 1
ATOM 611 C CA . VAL A 1 80 ? -58.733 1.449 69.239 1.00 55.72 80 VAL A CA 1
ATOM 612 C C . VAL A 1 80 ? -58.133 1.674 70.627 1.00 55.72 80 VAL A C 1
ATOM 614 O O . VAL A 1 80 ? -58.847 1.793 71.619 1.00 55.72 80 VAL A O 1
ATOM 617 N N . GLY A 1 81 ? -56.807 1.660 70.679 1.00 55.41 81 GLY A N 1
ATOM 618 C CA . GLY A 1 81 ? -55.991 2.093 71.797 1.00 55.41 81 GLY A CA 1
ATOM 619 C C . GLY A 1 81 ? -54.929 3.006 71.214 1.00 55.41 81 GLY A C 1
ATOM 620 O O . GLY A 1 81 ? -54.049 2.549 70.482 1.00 55.41 81 GLY A O 1
ATOM 621 N N . GLU A 1 82 ? -55.076 4.301 71.469 1.00 53.12 82 GLU A N 1
ATOM 622 C CA . GLU A 1 82 ? -54.153 5.348 71.050 1.00 53.12 82 GLU A CA 1
ATOM 623 C C . GLU A 1 82 ? -52.730 4.971 71.475 1.00 53.12 82 GLU A C 1
ATOM 625 O O . GLU A 1 82 ? -52.389 4.958 72.654 1.00 53.12 82 GLU A O 1
ATOM 630 N N . SER A 1 83 ? -51.892 4.627 70.502 1.00 49.56 83 SER A N 1
ATOM 631 C CA . SER A 1 83 ? -50.462 4.436 70.711 1.00 49.56 83 SER A CA 1
ATOM 632 C C . SER A 1 83 ? -49.722 5.256 69.664 1.00 49.56 83 SER A C 1
ATOM 634 O O . SER A 1 83 ? -49.455 4.831 68.543 1.00 49.56 83 SER A O 1
ATOM 636 N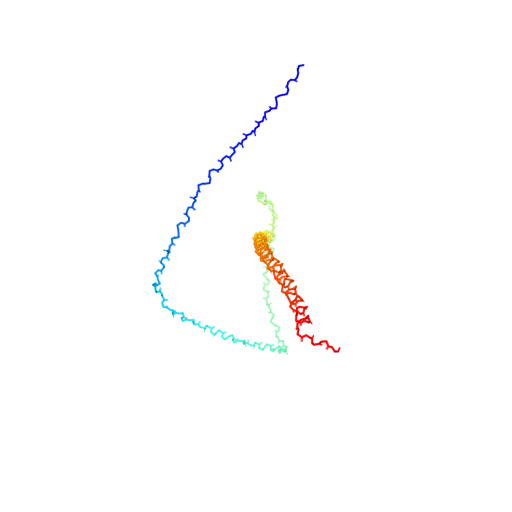 N . SER A 1 84 ? -49.430 6.497 70.058 1.00 60.34 84 SER A N 1
ATOM 637 C CA . SER A 1 84 ? -48.473 7.388 69.407 1.00 60.34 84 SER A CA 1
ATOM 638 C C . SER A 1 84 ? -47.065 6.808 69.576 1.00 60.34 84 SER A C 1
ATOM 640 O O . SER A 1 84 ? -46.314 7.218 70.460 1.00 60.34 84 SER A O 1
ATOM 642 N N . ALA A 1 85 ? -46.708 5.827 68.748 1.00 58.62 85 ALA A N 1
ATOM 643 C CA . ALA A 1 85 ? -45.315 5.436 68.579 1.00 58.62 85 ALA A CA 1
ATOM 644 C C . ALA A 1 85 ? -44.602 6.529 67.756 1.00 58.62 85 ALA A C 1
ATOM 646 O O . ALA A 1 85 ? -45.112 6.898 66.690 1.00 58.62 85 ALA A O 1
ATOM 647 N N . PRO A 1 86 ? -43.462 7.076 68.223 1.00 54.97 86 PRO A N 1
ATOM 648 C CA . PRO A 1 86 ? -42.725 8.078 67.470 1.00 54.97 86 PRO A CA 1
ATOM 649 C C . PRO A 1 86 ? -42.295 7.437 66.154 1.00 54.97 86 PRO A C 1
ATOM 651 O O . PRO A 1 86 ? -41.630 6.402 66.133 1.00 54.97 86 PRO A O 1
ATOM 654 N N . ARG A 1 87 ? -42.744 8.016 65.040 1.00 55.78 87 ARG A N 1
ATOM 655 C CA . ARG A 1 87 ? -42.266 7.606 63.727 1.00 55.78 87 ARG A CA 1
ATOM 656 C C . ARG A 1 87 ? -40.789 7.958 63.659 1.00 55.78 87 ARG A C 1
ATOM 658 O O . ARG A 1 87 ? -40.455 9.130 63.520 1.00 55.78 87 ARG A O 1
ATOM 665 N N . ASP A 1 88 ? -39.934 6.945 63.747 1.00 51.66 88 ASP A N 1
ATOM 666 C CA . ASP A 1 88 ? -38.552 7.061 63.304 1.00 51.66 88 ASP A CA 1
ATOM 667 C C . ASP A 1 88 ? -38.582 7.506 61.840 1.00 51.66 88 ASP A C 1
ATOM 669 O O . ASP A 1 88 ? -39.026 6.788 60.941 1.00 51.66 88 ASP A O 1
ATOM 673 N N . SER A 1 89 ? -38.159 8.744 61.607 1.00 60.62 89 SER A N 1
ATOM 674 C CA . SER A 1 89 ? -38.134 9.425 60.313 1.00 60.62 89 SER A CA 1
ATOM 675 C C . SER A 1 89 ? -37.002 8.929 59.404 1.00 60.62 89 SER A C 1
ATOM 677 O O . SER A 1 89 ? -36.547 9.650 58.519 1.00 60.62 89 SER A O 1
ATOM 679 N N . SER A 1 90 ? -36.540 7.689 59.586 1.00 63.56 90 SER A N 1
ATOM 680 C CA . SER A 1 90 ? -35.372 7.151 58.885 1.00 63.56 90 SER A CA 1
ATOM 681 C C . SER A 1 90 ? -35.667 6.631 57.476 1.00 63.56 90 SER A C 1
ATOM 683 O O . SER A 1 90 ? -34.731 6.243 56.778 1.00 63.56 90 SER A O 1
ATOM 685 N N . TYR A 1 91 ? -36.923 6.663 57.002 1.00 52.03 91 TYR A N 1
ATOM 686 C CA . TYR A 1 91 ? -37.225 6.366 55.596 1.00 52.03 91 TYR A CA 1
ATOM 687 C C . TYR A 1 91 ? -36.871 7.557 54.696 1.00 52.03 91 TYR A C 1
ATOM 689 O O . TYR A 1 91 ? -37.720 8.258 54.143 1.00 52.03 91 TYR A O 1
ATOM 697 N N . VAL A 1 92 ? -35.570 7.798 54.587 1.00 53.84 92 VAL A N 1
ATOM 698 C CA . VAL A 1 92 ? -34.956 8.744 53.667 1.00 53.84 92 VAL A CA 1
ATOM 699 C C . VAL A 1 92 ? -35.030 8.139 52.261 1.00 53.84 92 VAL A C 1
ATOM 701 O O . VAL A 1 92 ? -34.323 7.188 51.951 1.00 53.84 92 VAL A O 1
ATOM 704 N N . GLY A 1 93 ? -35.915 8.679 51.418 1.00 65.88 93 GLY A N 1
ATOM 705 C CA . GLY A 1 93 ? -35.830 8.583 49.952 1.00 65.88 93 GLY A CA 1
ATOM 706 C C . GLY A 1 93 ? -35.928 7.173 49.357 1.00 65.88 93 GLY A C 1
ATOM 707 O O . GLY A 1 93 ? -34.968 6.659 48.790 1.00 65.88 93 GLY A O 1
ATOM 708 N N . GLY A 1 94 ? -37.102 6.549 49.456 1.00 64.00 94 GLY A N 1
ATOM 709 C CA . GLY A 1 94 ? -37.343 5.178 49.009 1.00 64.00 94 GLY A CA 1
ATOM 710 C C . GLY A 1 94 ? -37.465 4.985 47.499 1.00 64.00 94 GLY A C 1
ATOM 711 O O . GLY A 1 94 ? -38.573 4.973 46.964 1.00 64.00 94 GLY A O 1
ATOM 712 N N . LEU A 1 95 ? -36.351 4.711 46.820 1.00 74.56 95 LEU A N 1
ATOM 713 C CA . LEU A 1 95 ? -36.409 3.859 45.631 1.00 74.56 95 LEU A CA 1
ATOM 714 C C . LEU A 1 95 ? -36.684 2.424 46.089 1.00 74.56 95 LEU A C 1
ATOM 716 O O . LEU A 1 95 ? -36.011 1.906 46.983 1.00 74.56 95 LEU A O 1
ATOM 720 N N . ALA A 1 96 ? -37.670 1.765 45.473 1.00 85.56 96 ALA A N 1
ATOM 721 C CA . ALA A 1 96 ? -37.909 0.349 45.724 1.00 85.56 96 ALA A CA 1
ATOM 722 C C . ALA A 1 96 ? -36.608 -0.439 45.460 1.00 85.56 96 ALA A C 1
ATOM 724 O O . ALA A 1 96 ? -35.914 -0.135 44.487 1.00 85.56 96 ALA A O 1
ATOM 725 N N . PRO A 1 97 ? -36.280 -1.479 46.249 1.00 85.50 97 PRO A N 1
ATOM 726 C CA . PRO A 1 97 ? -35.055 -2.264 46.060 1.00 85.50 97 PRO A CA 1
ATOM 727 C C . PRO A 1 97 ? -34.839 -2.771 44.623 1.00 85.50 97 PRO A C 1
ATOM 729 O O . PRO A 1 97 ? -33.705 -2.955 44.190 1.00 85.50 97 PRO A O 1
ATOM 732 N N . TRP A 1 98 ? -35.921 -2.974 43.866 1.00 90.69 98 TRP A N 1
ATOM 733 C CA . TRP A 1 98 ? -35.874 -3.323 42.446 1.00 90.69 98 TRP A CA 1
ATOM 734 C C . TRP A 1 98 ? -35.361 -2.182 41.549 1.00 90.69 98 TRP A C 1
ATOM 736 O O . TRP A 1 98 ? -34.526 -2.425 40.681 1.00 90.69 98 TRP A O 1
ATOM 746 N N . ALA A 1 99 ? -35.783 -0.940 41.796 1.00 89.56 99 ALA A N 1
ATOM 747 C CA . ALA A 1 99 ? -35.345 0.221 41.024 1.00 89.56 99 ALA A CA 1
ATOM 748 C C . ALA A 1 99 ? -33.841 0.491 41.205 1.00 89.56 99 ALA A C 1
ATOM 750 O O . ALA A 1 99 ? -33.150 0.784 40.234 1.00 89.56 99 ALA A O 1
ATOM 751 N N . LEU A 1 100 ? -33.310 0.291 42.419 1.00 88.06 100 LEU A N 1
ATOM 752 C CA . LEU A 1 100 ? -31.872 0.405 42.687 1.00 88.06 100 LEU A CA 1
ATOM 753 C C . LEU A 1 100 ? -31.052 -0.662 41.942 1.00 88.06 100 LEU A C 1
ATOM 755 O O . LEU A 1 100 ? -29.977 -0.370 41.422 1.00 88.06 100 LEU A O 1
ATOM 759 N N . ARG A 1 101 ? -31.555 -1.903 41.870 1.00 90.81 101 ARG A N 1
ATOM 760 C CA . ARG A 1 101 ? -30.892 -2.978 41.111 1.00 90.81 101 ARG A CA 1
ATOM 761 C C . ARG A 1 101 ? -30.846 -2.659 39.622 1.00 90.81 101 ARG A C 1
ATOM 763 O O . ARG A 1 101 ? -29.792 -2.813 39.011 1.00 90.81 101 ARG A O 1
ATOM 770 N N . HIS A 1 102 ? -31.961 -2.183 39.074 1.00 93.06 102 HIS A N 1
ATOM 771 C CA . HIS A 1 102 ? -32.057 -1.805 37.669 1.00 93.06 102 HIS A CA 1
ATOM 772 C C . HIS A 1 102 ? -31.115 -0.640 37.318 1.00 93.06 102 HIS A C 1
ATOM 774 O O . HIS A 1 102 ? -30.426 -0.679 36.296 1.00 93.06 102 HIS A O 1
ATOM 780 N N . ASP A 1 103 ? -31.040 0.385 38.170 1.00 94.56 103 ASP A N 1
ATOM 781 C CA . ASP A 1 103 ? -30.143 1.527 37.962 1.00 94.56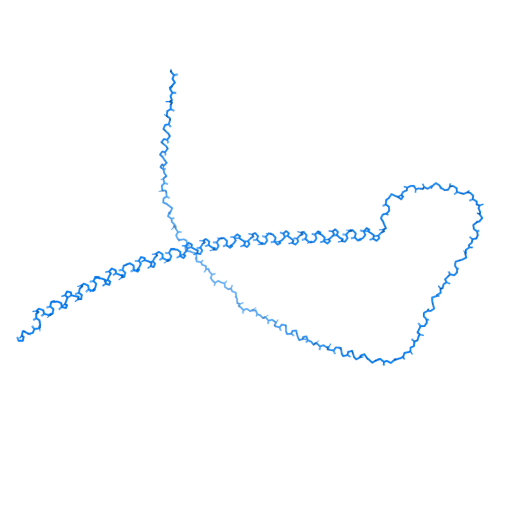 103 ASP A CA 1
ATOM 782 C C . ASP A 1 103 ? -28.660 1.116 38.012 1.00 94.56 103 ASP A C 1
ATOM 784 O O . ASP A 1 103 ? -27.879 1.441 37.113 1.00 94.56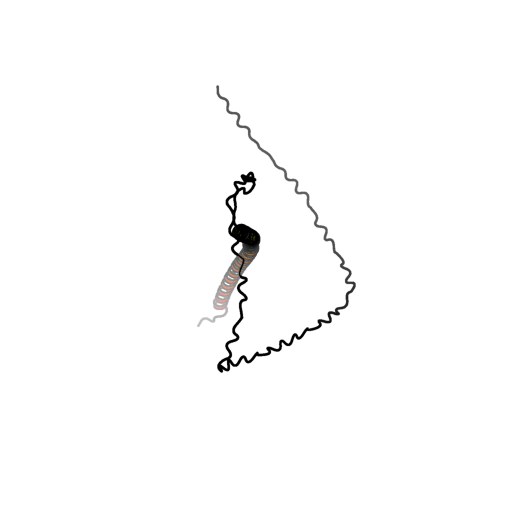 103 ASP A O 1
ATOM 788 N N . LEU A 1 104 ? -28.281 0.286 38.991 1.00 93.44 104 LEU A N 1
ATOM 789 C CA . LEU A 1 104 ? -26.920 -0.247 39.099 1.00 93.44 104 LEU A CA 1
ATOM 790 C C . LEU A 1 104 ? -26.532 -1.101 37.882 1.00 93.44 104 LEU A C 1
ATOM 792 O O . LEU A 1 104 ? -25.406 -1.012 37.385 1.00 93.44 104 LEU A O 1
ATOM 796 N N . GLU A 1 105 ? -27.449 -1.935 37.394 1.00 94.56 105 GLU A N 1
ATOM 797 C CA . GLU A 1 105 ? -27.229 -2.763 36.209 1.00 94.56 105 GLU A CA 1
ATOM 798 C C . GLU A 1 105 ? -27.069 -1.910 34.946 1.00 94.56 105 GLU A C 1
ATOM 800 O O . GLU A 1 105 ? -26.149 -2.144 34.157 1.00 94.56 105 GLU A O 1
ATOM 805 N N . THR A 1 106 ? -27.873 -0.853 34.813 1.00 96.19 106 THR A N 1
ATOM 806 C CA . THR A 1 106 ? -27.757 0.129 33.726 1.00 96.19 106 THR A CA 1
ATOM 807 C C . THR A 1 106 ? -26.406 0.846 33.771 1.00 96.19 106 THR A C 1
ATOM 809 O O . THR A 1 106 ? -25.727 0.961 32.748 1.00 96.19 106 THR A O 1
ATOM 812 N N . SER A 1 107 ? -25.972 1.283 34.955 1.00 95.44 107 SER A N 1
ATOM 813 C CA . SER A 1 107 ? -24.662 1.914 35.152 1.00 95.44 107 SER A CA 1
ATOM 814 C C . SER A 1 107 ? -23.514 0.964 34.786 1.00 95.44 107 SER A C 1
ATOM 816 O O . SER A 1 107 ? -22.603 1.330 34.038 1.00 95.44 107 SER A O 1
ATOM 818 N N . ARG A 1 108 ? -23.596 -0.305 35.208 1.00 95.69 108 ARG A N 1
ATOM 819 C CA . ARG A 1 108 ? -22.613 -1.338 34.850 1.00 95.69 108 ARG A CA 1
ATOM 820 C C . ARG A 1 108 ? -22.589 -1.612 33.345 1.00 95.69 108 ARG A C 1
ATOM 822 O O . ARG A 1 108 ? -21.505 -1.788 32.788 1.00 95.69 108 ARG A O 1
ATOM 829 N N . ALA A 1 109 ? -23.745 -1.657 32.688 1.00 95.81 109 ALA A N 1
ATOM 830 C CA . ALA A 1 109 ? -23.828 -1.835 31.241 1.00 95.81 109 ALA A CA 1
ATOM 831 C C . ALA A 1 109 ? -23.167 -0.663 30.498 1.00 95.81 109 ALA A C 1
ATOM 833 O O . ALA A 1 109 ? -22.340 -0.891 29.615 1.00 95.81 109 ALA A O 1
ATOM 834 N N . ARG A 1 110 ? -23.435 0.580 30.921 1.00 95.56 110 ARG A N 1
ATOM 835 C CA . ARG A 1 110 ? -22.794 1.782 30.359 1.00 95.56 110 ARG A CA 1
ATOM 836 C C . ARG A 1 110 ? -21.280 1.777 30.553 1.00 95.56 110 ARG A C 1
ATOM 838 O O . ARG A 1 110 ? -20.556 2.031 29.602 1.00 95.56 110 ARG A O 1
ATOM 845 N N . ALA A 1 111 ? -20.793 1.418 31.740 1.00 95.50 111 ALA A N 1
ATOM 846 C CA . ALA A 1 111 ? -19.355 1.336 32.010 1.00 95.50 111 ALA A CA 1
ATOM 847 C C . ALA A 1 111 ? -18.640 0.273 31.153 1.00 95.50 111 ALA A C 1
ATOM 849 O O . ALA A 1 111 ? -17.482 0.442 30.771 1.00 95.50 111 ALA A O 1
ATOM 850 N N . ARG A 1 112 ? -19.316 -0.841 30.839 1.00 95.94 112 ARG A N 1
ATOM 851 C CA . ARG A 1 112 ? -18.787 -1.846 29.901 1.00 95.94 112 ARG A CA 1
ATOM 852 C C . ARG A 1 112 ? -18.725 -1.297 28.478 1.00 95.94 112 ARG A C 1
ATOM 854 O O . ARG A 1 112 ? -17.733 -1.535 27.798 1.00 95.94 112 ARG A O 1
ATOM 861 N N . LEU A 1 113 ? -19.752 -0.561 28.059 1.00 96.75 113 LEU A N 1
ATOM 862 C CA . LEU A 1 113 ? -19.837 0.033 26.729 1.00 96.75 113 LEU A CA 1
ATOM 863 C C . LEU A 1 113 ? -18.743 1.087 26.510 1.00 96.75 113 LEU A C 1
ATOM 865 O O . LEU A 1 113 ? -17.977 0.956 25.561 1.00 96.75 113 LEU A O 1
ATOM 869 N N . THR A 1 114 ? -18.561 2.024 27.444 1.00 95.75 114 THR A N 1
ATOM 870 C CA . THR A 1 114 ? -17.499 3.043 27.341 1.00 95.75 114 THR A CA 1
ATOM 871 C C . THR A 1 114 ? -16.099 2.430 27.327 1.00 95.75 114 THR A C 1
ATOM 873 O O . THR A 1 114 ? -15.209 2.903 26.624 1.00 95.75 114 THR A O 1
ATOM 876 N N . LYS A 1 115 ? -15.878 1.329 28.060 1.00 95.38 115 LYS A N 1
ATOM 877 C CA . LYS A 1 115 ? -14.609 0.589 28.002 1.00 95.38 115 LYS A CA 1
ATOM 878 C C . LYS A 1 115 ? -14.349 0.001 26.613 1.00 95.38 115 LYS A C 1
ATOM 880 O O . LYS A 1 115 ? -13.207 0.024 26.156 1.00 95.38 115 LYS A O 1
ATOM 885 N N . VAL A 1 116 ? -15.377 -0.544 25.963 1.00 97.00 116 VAL A N 1
ATOM 886 C CA . VAL A 1 116 ? -15.262 -1.077 24.598 1.00 97.00 116 VAL A CA 1
ATOM 887 C C . VAL A 1 116 ? -15.005 0.053 23.606 1.00 97.00 116 VAL A C 1
ATOM 889 O O . VAL A 1 116 ? -14.092 -0.078 22.798 1.00 97.00 116 VAL A O 1
ATOM 892 N N . GLU A 1 117 ? -15.726 1.170 23.712 1.00 97.12 117 GLU A N 1
ATOM 893 C CA . GLU A 1 117 ? -15.519 2.352 22.862 1.00 97.12 117 GLU A CA 1
ATOM 894 C C . GLU A 1 117 ? -14.076 2.858 22.945 1.00 97.12 117 GLU A C 1
ATOM 896 O O . GLU A 1 117 ? -13.396 2.930 21.925 1.00 97.12 117 GLU A O 1
ATOM 901 N N . LEU A 1 118 ? -13.548 3.072 24.155 1.00 96.50 118 LEU A N 1
ATOM 902 C CA . LEU A 1 118 ? -12.159 3.508 24.341 1.00 96.50 118 LEU A CA 1
ATOM 903 C C . LEU A 1 118 ? -11.135 2.492 23.813 1.00 96.50 118 LEU A C 1
ATOM 905 O O . LEU A 1 118 ? -10.036 2.866 23.406 1.00 96.50 118 LEU A O 1
ATOM 909 N N . ASN A 1 119 ? -11.443 1.195 23.855 1.00 97.06 119 ASN A N 1
ATOM 910 C CA . ASN A 1 119 ? -10.569 0.180 23.269 1.00 97.06 119 ASN A CA 1
ATOM 911 C C . ASN A 1 119 ? -10.583 0.259 21.741 1.00 97.06 119 ASN A C 1
ATOM 913 O O . ASN A 1 119 ? -9.517 0.239 21.132 1.00 97.06 119 ASN A O 1
ATOM 917 N N . VAL A 1 120 ? -11.765 0.395 21.136 1.00 97.88 120 VAL A N 1
ATOM 918 C CA . VAL A 1 120 ? -11.914 0.554 19.685 1.00 97.88 120 VAL A CA 1
ATOM 919 C C . VAL A 1 120 ? -11.210 1.823 19.212 1.00 97.88 120 VAL A C 1
ATOM 921 O O . VAL A 1 120 ? -10.433 1.751 18.265 1.00 97.88 120 VAL A O 1
ATOM 924 N N . GLU A 1 121 ? -11.393 2.954 19.892 1.00 97.38 121 GLU A N 1
ATOM 925 C CA . GLU A 1 121 ? -10.713 4.213 19.563 1.00 97.38 121 GLU A CA 1
ATOM 926 C C . GLU A 1 121 ? -9.187 4.068 19.599 1.00 97.38 121 GLU A C 1
ATOM 928 O O . GLU A 1 121 ? -8.504 4.465 18.652 1.00 97.38 121 GLU A O 1
ATOM 933 N N . ARG A 1 122 ? -8.641 3.428 20.643 1.00 97.69 122 ARG A N 1
ATOM 934 C CA . ARG A 1 122 ? -7.198 3.144 20.724 1.00 97.69 122 ARG A CA 1
ATOM 935 C C . ARG A 1 122 ? -6.728 2.254 19.578 1.00 97.69 122 ARG A C 1
ATOM 937 O O . ARG A 1 122 ? -5.707 2.548 18.960 1.00 97.69 122 ARG A O 1
ATOM 944 N N . THR A 1 123 ? -7.458 1.181 19.273 1.00 98.12 123 THR A N 1
ATOM 945 C CA . THR A 1 123 ? -7.104 0.273 18.174 1.00 98.12 123 THR A CA 1
ATOM 946 C C . THR A 1 123 ? -7.151 0.985 16.825 1.00 98.12 123 THR A C 1
ATOM 948 O O . THR A 1 123 ? -6.214 0.849 16.039 1.00 98.12 123 THR A O 1
ATOM 951 N N . LEU A 1 124 ? -8.187 1.783 16.564 1.00 98.44 124 LEU A N 1
ATOM 952 C CA . LEU A 1 124 ? -8.302 2.569 15.337 1.00 98.44 124 LEU A CA 1
ATOM 953 C C . LEU A 1 124 ? -7.163 3.580 15.212 1.00 98.44 124 LEU A C 1
ATOM 955 O O . LEU A 1 124 ? -6.593 3.709 14.130 1.00 98.44 124 LEU A O 1
ATOM 959 N N . SER A 1 125 ? -6.779 4.238 16.308 1.00 98.06 125 SER A N 1
ATOM 960 C CA . SER A 1 125 ? -5.642 5.160 16.309 1.00 98.06 125 SER A CA 1
ATOM 961 C C . SER A 1 125 ? -4.338 4.464 15.905 1.00 98.06 125 SER A C 1
ATOM 963 O O . SER A 1 125 ? -3.622 4.977 15.048 1.00 98.06 125 SER A O 1
ATOM 965 N N . ILE A 1 126 ? -4.052 3.279 16.459 1.00 98.12 126 ILE A N 1
ATOM 966 C CA . ILE A 1 126 ? -2.849 2.497 16.117 1.00 98.12 126 ILE A CA 1
ATOM 967 C C . ILE A 1 126 ? -2.881 2.050 14.649 1.00 98.12 126 ILE A C 1
ATOM 969 O O . ILE A 1 126 ? -1.874 2.126 13.944 1.00 98.12 126 ILE A O 1
ATOM 973 N N . VAL A 1 127 ? -4.033 1.568 14.173 1.00 98.19 127 VAL A N 1
ATOM 974 C CA . VAL A 1 127 ? -4.185 1.112 12.783 1.00 98.19 127 VAL A CA 1
ATOM 975 C C . VAL A 1 127 ? -3.993 2.271 11.807 1.00 98.19 127 VAL A C 1
ATOM 977 O O . VAL A 1 127 ? -3.278 2.114 10.820 1.00 98.19 127 VAL A O 1
ATOM 980 N N . LEU A 1 128 ? -4.570 3.441 12.092 1.00 97.94 128 LEU A N 1
ATOM 981 C CA . LEU A 1 128 ? -4.401 4.637 11.266 1.00 97.94 128 LEU A CA 1
ATOM 982 C C . LEU A 1 128 ? -2.943 5.098 11.209 1.00 97.94 128 LEU A C 1
ATOM 984 O O . LEU A 1 128 ? -2.460 5.461 10.137 1.00 97.94 128 LEU A O 1
ATOM 988 N N . GLU A 1 129 ? -2.230 5.066 12.332 1.00 97.19 129 GLU A N 1
ATOM 989 C CA . GLU A 1 129 ? -0.806 5.402 12.376 1.00 97.19 129 GLU A CA 1
ATOM 990 C C . GLU A 1 129 ? 0.030 4.428 11.535 1.00 97.19 129 GLU A C 1
ATOM 992 O O . GLU A 1 129 ? 0.799 4.854 10.670 1.00 97.19 129 GLU A O 1
ATOM 997 N N . ARG A 1 130 ? -0.191 3.116 11.693 1.00 95.94 130 ARG A N 1
ATOM 998 C CA . ARG A 1 130 ? 0.475 2.091 10.872 1.00 95.94 130 ARG A CA 1
ATOM 999 C C . ARG A 1 130 ? 0.164 2.240 9.387 1.00 95.94 130 ARG A C 1
ATOM 1001 O O . ARG A 1 130 ? 1.067 2.093 8.569 1.00 95.94 130 ARG A O 1
ATOM 1008 N N . MET A 1 131 ? -1.078 2.566 9.034 1.00 96.94 131 MET A N 1
ATOM 1009 C CA . MET A 1 131 ? -1.475 2.800 7.646 1.00 96.94 131 MET A CA 1
ATOM 1010 C C . MET A 1 131 ? -0.709 3.981 7.041 1.00 96.94 131 MET A C 1
ATOM 1012 O O . MET A 1 131 ? -0.163 3.847 5.950 1.00 96.94 131 MET A O 1
ATOM 1016 N N . LYS A 1 132 ? -0.581 5.094 7.778 1.00 95.81 132 LYS A N 1
ATOM 1017 C CA . LYS A 1 132 ? 0.204 6.261 7.342 1.00 95.81 132 LYS A CA 1
ATOM 1018 C C . LYS A 1 132 ? 1.688 5.938 7.164 1.00 95.81 132 LYS A C 1
ATOM 1020 O O . LYS A 1 132 ? 2.283 6.366 6.178 1.00 95.81 132 LYS A O 1
ATOM 1025 N N . MET A 1 133 ? 2.286 5.184 8.092 1.00 93.38 133 MET A N 1
ATOM 1026 C CA . MET A 1 133 ? 3.690 4.763 7.980 1.00 93.38 133 MET A CA 1
ATOM 1027 C C . MET A 1 133 ? 3.925 3.837 6.781 1.00 93.38 133 MET A C 1
ATOM 1029 O O . MET A 1 133 ? 4.925 3.971 6.078 1.00 93.38 133 MET A O 1
ATOM 1033 N N . LEU A 1 134 ? 3.010 2.897 6.532 1.00 94.25 134 LEU A N 1
ATOM 1034 C CA . LEU A 1 134 ? 3.109 1.991 5.388 1.00 94.25 134 LEU A CA 1
ATOM 1035 C C . LEU A 1 134 ? 2.944 2.745 4.074 1.00 94.25 134 LEU A C 1
ATOM 1037 O O . LEU A 1 134 ? 3.744 2.552 3.161 1.00 94.25 134 LEU A O 1
ATOM 1041 N N . GLU A 1 135 ? 1.956 3.633 3.997 1.00 93.00 135 GLU A N 1
ATOM 1042 C CA . GLU A 1 135 ? 1.736 4.468 2.825 1.00 93.00 135 GLU A CA 1
ATOM 1043 C C . GLU A 1 135 ? 2.973 5.321 2.523 1.00 93.00 135 GLU A C 1
ATOM 1045 O O . GLU A 1 135 ? 3.434 5.340 1.384 1.00 93.00 135 GLU A O 1
ATOM 1050 N N . SER A 1 136 ? 3.579 5.972 3.519 1.00 92.50 136 SER A N 1
ATOM 1051 C CA . SER A 1 136 ? 4.767 6.803 3.296 1.00 92.50 136 SER A CA 1
ATOM 1052 C C . SER A 1 136 ? 6.012 5.980 2.935 1.00 92.50 136 SER A C 1
ATOM 1054 O O . SER A 1 136 ? 6.689 6.297 1.950 1.00 92.50 136 SER A O 1
ATOM 1056 N N . GLY A 1 137 ? 6.293 4.896 3.663 1.00 90.75 137 GLY A N 1
ATOM 1057 C CA . GLY A 1 137 ? 7.478 4.058 3.455 1.00 90.75 137 GLY A CA 1
ATOM 1058 C C . GLY A 1 137 ? 7.444 3.271 2.141 1.00 90.75 137 GLY A C 1
ATOM 1059 O O . GLY A 1 137 ? 8.422 3.262 1.378 1.00 90.75 137 GLY A O 1
ATOM 1060 N N . GLN A 1 138 ? 6.301 2.652 1.821 1.00 90.94 138 GLN A N 1
ATOM 1061 C CA . GLN A 1 138 ? 6.124 1.946 0.550 1.00 90.94 138 GLN A CA 1
ATOM 1062 C C . GLN A 1 138 ? 6.146 2.929 -0.623 1.00 90.94 138 GLN A C 1
ATOM 1064 O O . GLN A 1 138 ? 6.829 2.662 -1.615 1.00 90.94 138 GLN A O 1
ATOM 1069 N N . ASN A 1 139 ? 5.506 4.098 -0.504 1.00 92.81 139 ASN A N 1
ATOM 1070 C CA . ASN A 1 139 ? 5.532 5.096 -1.573 1.00 92.81 139 ASN A CA 1
ATOM 1071 C C . ASN A 1 139 ? 6.932 5.662 -1.817 1.00 92.81 139 ASN A C 1
ATOM 1073 O O . ASN A 1 139 ? 7.308 5.834 -2.976 1.00 92.81 139 ASN A O 1
ATOM 1077 N N . ALA A 1 140 ? 7.729 5.922 -0.778 1.00 95.19 140 ALA A N 1
ATOM 1078 C CA . ALA A 1 140 ? 9.108 6.385 -0.948 1.00 95.19 140 ALA A CA 1
ATOM 1079 C C . ALA A 1 140 ? 9.954 5.354 -1.717 1.00 95.19 140 ALA A C 1
ATOM 1081 O O . ALA A 1 140 ? 10.639 5.683 -2.691 1.00 95.19 140 ALA A O 1
ATOM 1082 N N . THR A 1 141 ? 9.832 4.080 -1.337 1.00 96.62 141 THR A N 1
ATOM 1083 C CA . THR A 1 141 ? 10.533 2.971 -1.997 1.00 96.62 141 THR A CA 1
ATOM 1084 C C . THR A 1 141 ? 10.094 2.811 -3.454 1.00 96.62 141 THR A C 1
ATOM 1086 O O . THR A 1 141 ? 10.936 2.660 -4.346 1.00 96.62 141 THR A O 1
ATOM 1089 N N . LEU A 1 142 ? 8.787 2.865 -3.723 1.00 95.94 142 LEU A N 1
ATOM 1090 C CA . LEU A 1 142 ? 8.241 2.765 -5.077 1.00 95.94 142 LEU A CA 1
ATOM 1091 C C . LEU A 1 142 ? 8.658 3.955 -5.945 1.00 95.94 142 LEU A C 1
ATOM 1093 O O . LEU A 1 142 ? 9.089 3.737 -7.075 1.00 95.94 142 LEU A O 1
ATOM 1097 N N . LYS A 1 143 ? 8.635 5.183 -5.414 1.00 96.25 143 LYS A N 1
ATOM 1098 C CA . LYS A 1 143 ? 9.133 6.381 -6.111 1.00 96.25 143 LYS A CA 1
ATOM 1099 C C . LYS A 1 143 ? 10.606 6.233 -6.498 1.00 96.25 143 LYS A C 1
ATOM 1101 O O . LYS A 1 143 ? 10.953 6.469 -7.652 1.00 96.25 143 LYS A O 1
ATOM 1106 N N . LYS A 1 144 ? 11.468 5.755 -5.591 1.00 97.75 144 LYS A N 1
ATOM 1107 C CA . LYS A 1 144 ? 12.891 5.497 -5.895 1.00 97.75 144 LYS A CA 1
ATOM 1108 C C . LYS A 1 144 ? 13.062 4.446 -6.999 1.00 97.75 144 LYS A C 1
ATOM 1110 O O . LYS A 1 144 ? 13.870 4.626 -7.912 1.00 97.75 144 LYS A O 1
ATOM 1115 N N . LYS A 1 145 ? 12.290 3.352 -6.945 1.00 98.25 145 LYS A N 1
ATOM 1116 C CA . LYS A 1 145 ? 12.291 2.311 -7.991 1.00 98.25 145 LYS A CA 1
ATOM 1117 C C . LYS A 1 145 ? 11.804 2.854 -9.337 1.00 98.25 145 LYS A C 1
ATOM 1119 O O . LYS A 1 145 ? 12.393 2.505 -10.359 1.00 98.25 145 LYS A O 1
ATOM 1124 N N . LEU A 1 146 ? 10.780 3.706 -9.332 1.00 98.44 146 LEU A N 1
ATOM 1125 C CA . LEU A 1 146 ? 10.237 4.343 -10.528 1.00 98.44 146 LEU A CA 1
ATOM 1126 C C . LEU A 1 146 ? 11.293 5.223 -11.203 1.00 98.44 146 LEU A C 1
ATOM 1128 O O . LEU A 1 146 ? 11.620 4.976 -12.360 1.00 98.44 146 LEU A O 1
ATOM 1132 N N . VAL A 1 147 ? 11.919 6.138 -10.458 1.00 98.62 147 VAL A N 1
ATOM 1133 C CA . VAL A 1 147 ? 12.984 7.014 -10.979 1.00 98.62 147 VAL A CA 1
ATOM 1134 C C . VAL A 1 147 ? 14.146 6.199 -11.560 1.00 98.62 147 VAL A C 1
ATOM 1136 O O . VAL A 1 147 ? 14.625 6.480 -12.659 1.00 98.62 147 VAL A O 1
ATOM 1139 N N . LYS A 1 148 ? 14.570 5.121 -10.880 1.00 98.56 148 LYS A N 1
ATOM 1140 C CA . LYS A 1 148 ? 15.616 4.219 -11.396 1.00 98.56 148 LYS A CA 1
ATOM 1141 C C . LYS A 1 148 ? 15.227 3.599 -12.744 1.00 98.56 148 LYS A C 1
ATOM 1143 O O . LYS A 1 148 ? 16.078 3.469 -13.624 1.00 98.56 148 LYS A O 1
ATOM 1148 N N . LYS A 1 149 ? 13.964 3.199 -12.911 1.00 98.62 149 LYS A N 1
ATOM 1149 C CA . LYS A 1 149 ? 13.458 2.608 -14.158 1.00 98.62 149 LYS A CA 1
ATOM 1150 C C . LYS A 1 149 ? 13.308 3.637 -15.272 1.00 98.62 149 LYS A C 1
ATOM 1152 O O . LYS A 1 149 ? 13.656 3.326 -16.407 1.00 98.62 149 LYS A O 1
ATOM 1157 N N . GLU A 1 150 ? 12.866 4.849 -14.956 1.00 98.62 150 GLU A N 1
ATOM 1158 C CA . GLU A 1 150 ? 12.800 5.952 -15.919 1.00 98.62 150 GLU A CA 1
ATOM 1159 C C . GLU A 1 150 ? 14.189 6.302 -16.458 1.00 98.62 150 GLU A C 1
ATOM 1161 O O . GLU A 1 150 ? 14.376 6.372 -17.672 1.00 98.62 150 GLU A O 1
ATOM 1166 N N . MET A 1 151 ? 15.193 6.406 -15.583 1.00 98.62 151 MET A N 1
ATOM 1167 C CA . MET A 1 151 ? 16.579 6.636 -15.997 1.00 98.62 151 MET A CA 1
ATOM 1168 C C . MET A 1 151 ? 17.110 5.505 -16.891 1.00 98.62 151 MET A C 1
ATOM 1170 O O . MET A 1 151 ? 17.692 5.771 -17.943 1.00 98.62 151 MET A O 1
ATOM 1174 N N . GLN A 1 152 ? 16.866 4.242 -16.520 1.00 98.75 152 GLN A N 1
ATOM 1175 C CA . GLN A 1 152 ? 17.238 3.090 -17.354 1.00 98.75 152 GLN A CA 1
ATOM 1176 C C . GLN A 1 152 ? 16.586 3.151 -18.740 1.00 98.75 152 GLN A C 1
ATOM 1178 O O . GLN A 1 152 ? 17.238 2.864 -19.743 1.00 98.75 152 GLN A O 1
ATOM 1183 N N . LEU A 1 153 ? 15.314 3.547 -18.808 1.00 98.75 153 LEU A N 1
ATOM 1184 C CA . LEU A 1 153 ? 14.590 3.678 -20.068 1.00 98.75 153 LEU A CA 1
ATOM 1185 C C . LEU A 1 153 ? 15.174 4.787 -20.952 1.00 98.75 153 LEU A C 1
ATOM 1187 O O . LEU A 1 153 ? 15.285 4.601 -22.163 1.00 98.75 153 LEU A O 1
ATOM 1191 N N . VAL A 1 154 ? 15.5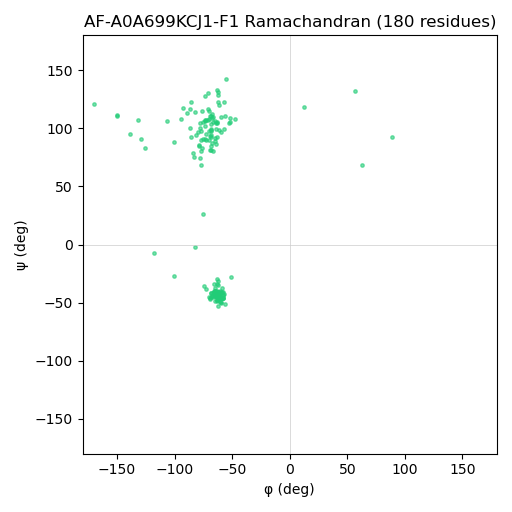53 5.927 -20.369 1.00 98.75 154 VAL A N 1
ATOM 1192 C CA . VAL A 1 154 ? 16.191 7.027 -21.108 1.00 98.75 154 VAL A CA 1
ATOM 1193 C C . VAL A 1 154 ? 17.512 6.569 -21.726 1.00 98.75 154 VAL A C 1
ATOM 1195 O O . VAL A 1 154 ? 17.712 6.771 -22.923 1.00 98.75 154 VAL A O 1
ATOM 1198 N N . ILE A 1 155 ? 18.362 5.884 -20.957 1.00 98.69 155 ILE A N 1
ATOM 1199 C CA . ILE A 1 155 ? 19.639 5.347 -21.454 1.00 98.69 155 ILE A CA 1
ATOM 1200 C C . ILE A 1 155 ? 19.395 4.362 -22.603 1.00 98.69 155 ILE A C 1
ATOM 1202 O O . ILE A 1 155 ? 19.946 4.532 -23.688 1.00 98.69 155 ILE A O 1
ATOM 1206 N N . ALA A 1 156 ? 18.483 3.402 -22.421 1.00 98.62 156 ALA A N 1
ATOM 1207 C CA . ALA A 1 156 ? 18.160 2.423 -23.458 1.00 98.62 156 ALA A CA 1
ATOM 1208 C C . ALA A 1 156 ? 17.649 3.079 -24.754 1.00 98.62 156 ALA A C 1
ATOM 1210 O O . ALA A 1 156 ? 17.983 2.634 -25.853 1.00 98.62 156 ALA A O 1
ATOM 1211 N N . ARG A 1 157 ? 16.867 4.163 -24.651 1.00 98.50 157 ARG A N 1
ATOM 1212 C CA . ARG A 1 157 ? 16.414 4.937 -25.819 1.00 98.50 157 ARG A CA 1
ATOM 1213 C C . ARG A 1 157 ? 17.571 5.630 -26.533 1.00 98.50 157 ARG A C 1
ATOM 1215 O O . ARG A 1 157 ? 17.595 5.650 -27.762 1.00 98.50 157 ARG A O 1
ATOM 1222 N N . MET A 1 158 ? 18.524 6.183 -25.786 1.00 98.50 158 MET A N 1
ATOM 1223 C CA . MET A 1 158 ? 19.716 6.810 -26.360 1.00 98.50 158 MET A CA 1
ATOM 1224 C C . MET A 1 158 ? 20.592 5.786 -27.086 1.00 98.50 158 MET A C 1
ATOM 1226 O O . MET A 1 158 ? 21.021 6.043 -28.215 1.00 98.50 158 MET A O 1
ATOM 1230 N N . ASP A 1 159 ? 20.800 4.618 -26.481 1.00 98.50 159 ASP A N 1
ATOM 1231 C CA . ASP A 1 159 ? 21.562 3.521 -27.077 1.00 98.50 159 ASP A CA 1
ATOM 1232 C C . ASP A 1 159 ? 20.891 2.999 -28.346 1.00 98.50 159 ASP A C 1
ATOM 1234 O O . ASP A 1 159 ? 21.551 2.840 -29.375 1.00 98.50 159 ASP A O 1
ATOM 1238 N N . HIS A 1 160 ? 19.570 2.815 -28.314 1.00 98.44 160 HIS A N 1
ATOM 1239 C CA . HIS A 1 160 ? 18.792 2.417 -29.483 1.00 98.44 160 HIS A CA 1
ATOM 1240 C C . HIS A 1 160 ? 18.925 3.432 -30.625 1.00 98.44 160 HIS A C 1
ATOM 1242 O O . HIS A 1 160 ? 19.311 3.067 -31.733 1.00 98.44 160 HIS A O 1
ATOM 1248 N N . ALA A 1 161 ? 18.713 4.722 -30.346 1.00 98.50 161 ALA A N 1
ATOM 1249 C CA . ALA A 1 161 ? 18.853 5.783 -31.345 1.00 98.50 161 ALA A CA 1
ATOM 1250 C C . ALA A 1 161 ? 20.293 5.907 -31.880 1.00 98.50 161 ALA A C 1
ATOM 1252 O O . ALA A 1 161 ? 20.528 6.339 -33.013 1.00 98.50 161 ALA A O 1
ATOM 1253 N N . SER A 1 162 ? 21.294 5.566 -31.066 1.00 98.19 162 SER A N 1
ATOM 1254 C CA . SER A 1 162 ? 22.690 5.475 -31.497 1.00 98.19 162 SER A CA 1
ATOM 1255 C C . SER A 1 162 ? 22.911 4.285 -32.437 1.00 98.19 162 SER A C 1
ATOM 1257 O O . SER A 1 162 ? 23.498 4.441 -33.513 1.00 98.19 162 SER A O 1
ATOM 1259 N N . ALA A 1 163 ? 22.394 3.108 -32.079 1.00 98.31 163 ALA A N 1
ATOM 1260 C CA . ALA A 1 163 ? 22.473 1.900 -32.891 1.00 98.31 163 ALA A CA 1
ATOM 1261 C C . ALA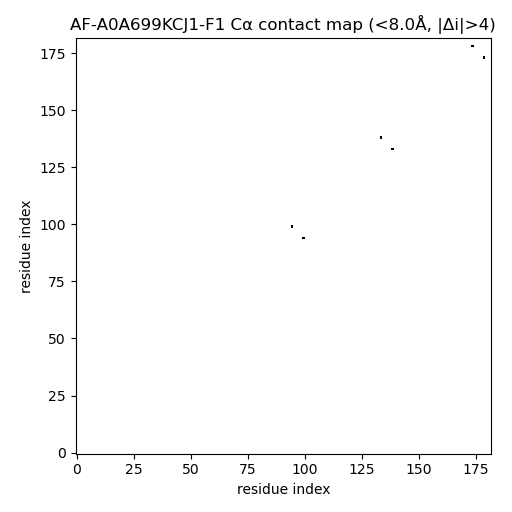 A 1 163 ? 21.767 2.071 -34.245 1.00 98.31 163 ALA A C 1
ATOM 1263 O O . ALA A 1 163 ? 22.354 1.749 -35.278 1.00 98.31 163 ALA A O 1
ATOM 1264 N N . GLU A 1 164 ? 20.572 2.661 -34.269 1.00 98.06 164 GLU A N 1
ATOM 1265 C CA . GLU A 1 164 ? 19.839 2.972 -35.502 1.00 98.06 164 GLU A CA 1
ATOM 1266 C C . GLU A 1 164 ? 20.647 3.873 -36.439 1.00 98.06 164 GLU A C 1
ATOM 1268 O O . GLU A 1 164 ? 20.780 3.577 -37.628 1.00 98.06 164 GLU A O 1
ATOM 1273 N N . ARG A 1 165 ? 21.268 4.938 -35.914 1.00 97.94 165 ARG A N 1
ATOM 1274 C CA . ARG A 1 165 ? 22.136 5.815 -36.717 1.00 97.94 165 ARG A CA 1
ATOM 1275 C C . ARG A 1 165 ? 23.313 5.053 -37.326 1.00 97.94 165 ARG A C 1
ATOM 1277 O O . ARG A 1 165 ? 23.632 5.263 -38.497 1.00 97.94 165 ARG A O 1
ATOM 1284 N N . ARG A 1 166 ? 23.940 4.145 -36.568 1.00 97.94 166 ARG A N 1
ATOM 1285 C CA . ARG A 1 166 ? 25.029 3.287 -37.074 1.00 97.94 166 ARG A CA 1
ATOM 1286 C C . ARG A 1 166 ? 24.543 2.331 -38.161 1.00 97.94 166 ARG A C 1
ATOM 1288 O O . ARG A 1 166 ? 25.244 2.157 -39.158 1.00 97.94 166 ARG A O 1
ATOM 1295 N N . LEU A 1 167 ? 23.357 1.745 -37.999 1.00 97.88 167 LEU A N 1
ATOM 1296 C CA . LEU A 1 167 ? 22.748 0.875 -39.007 1.00 97.88 167 LEU A CA 1
ATOM 1297 C C . LEU A 1 167 ? 22.454 1.643 -40.299 1.00 97.88 167 LEU A C 1
ATOM 1299 O O . LEU A 1 167 ? 22.884 1.207 -41.365 1.00 97.88 167 LEU A O 1
ATOM 1303 N N . HIS A 1 168 ? 21.818 2.813 -40.214 1.00 97.25 168 HIS A N 1
ATOM 1304 C CA . HIS A 1 168 ? 21.562 3.663 -41.380 1.00 97.25 168 HIS A CA 1
ATOM 1305 C C . HIS A 1 168 ? 22.849 4.066 -42.106 1.00 97.25 168 HIS A C 1
ATOM 1307 O O . HIS A 1 168 ? 22.910 3.990 -43.335 1.00 97.25 168 HIS A O 1
ATOM 1313 N N . ALA A 1 169 ? 23.895 4.440 -41.363 1.00 96.12 169 ALA A N 1
ATOM 1314 C CA . ALA A 1 169 ? 25.195 4.734 -41.953 1.00 96.12 169 ALA A CA 1
ATOM 1315 C C . ALA A 1 169 ? 25.768 3.504 -42.678 1.00 96.12 169 ALA A C 1
ATOM 1317 O O . ALA A 1 169 ? 26.154 3.611 -43.840 1.00 96.12 169 ALA A O 1
ATOM 1318 N N . SER A 1 170 ? 25.776 2.337 -42.027 1.00 95.81 170 SER A N 1
ATOM 1319 C CA . SER A 1 170 ? 26.272 1.077 -42.601 1.00 95.81 170 SER A CA 1
ATOM 1320 C C . SER A 1 170 ? 25.535 0.685 -43.888 1.00 95.81 170 SER A C 1
ATOM 1322 O O . SER A 1 170 ? 26.172 0.347 -44.886 1.00 95.81 170 SER A O 1
ATOM 1324 N N . ILE A 1 171 ? 24.203 0.814 -43.913 1.00 95.56 171 ILE A N 1
ATOM 1325 C CA . ILE A 1 171 ? 23.385 0.588 -45.117 1.00 95.56 171 ILE A CA 1
ATOM 1326 C C . ILE A 1 171 ? 23.815 1.537 -46.245 1.00 95.56 171 ILE A C 1
ATOM 1328 O O . ILE A 1 171 ? 24.030 1.094 -47.375 1.00 95.56 171 ILE A O 1
ATOM 1332 N N . GLY A 1 172 ? 24.010 2.824 -45.938 1.00 94.50 172 GLY A N 1
ATOM 1333 C CA . GLY A 1 172 ? 24.478 3.817 -46.908 1.00 94.50 172 GLY A CA 1
ATOM 1334 C C . GLY A 1 172 ? 25.873 3.517 -47.471 1.00 94.50 172 GLY A C 1
ATOM 1335 O O . GLY A 1 172 ? 26.087 3.650 -48.678 1.00 94.50 172 GLY A O 1
ATOM 1336 N N . TRP A 1 173 ? 26.814 3.071 -46.631 1.00 95.94 173 TRP A N 1
ATOM 1337 C CA . TRP A 1 173 ? 28.134 2.611 -47.081 1.00 95.94 173 TRP A CA 1
ATOM 1338 C C . TRP A 1 173 ? 28.010 1.381 -47.982 1.00 95.94 173 TRP A C 1
ATOM 1340 O O . TRP A 1 173 ? 28.564 1.369 -49.080 1.00 95.94 173 TRP A O 1
ATOM 1350 N N . ASN A 1 174 ? 27.226 0.380 -47.582 1.00 92.69 174 ASN A N 1
ATOM 1351 C CA . ASN A 1 174 ? 27.060 -0.827 -48.384 1.00 92.69 174 ASN A CA 1
ATOM 1352 C C . ASN A 1 174 ? 26.489 -0.533 -49.776 1.00 92.69 174 ASN A C 1
ATOM 1354 O O . ASN A 1 174 ? 26.979 -1.070 -50.770 1.00 92.69 174 ASN A O 1
ATOM 1358 N N . GLN A 1 175 ? 25.513 0.372 -49.865 1.00 90.69 175 GLN A N 1
ATOM 1359 C CA . GLN A 1 175 ? 24.921 0.760 -51.142 1.00 90.69 175 GLN A CA 1
ATOM 1360 C C . GLN A 1 175 ? 25.911 1.488 -52.063 1.00 90.69 175 GLN A C 1
ATOM 1362 O O . GLN A 1 175 ? 25.851 1.306 -53.275 1.00 90.69 175 GLN A O 1
ATOM 1367 N N . ARG A 1 176 ? 26.843 2.276 -51.512 1.00 90.00 176 ARG A N 1
ATOM 1368 C CA . ARG A 1 176 ? 27.868 2.975 -52.309 1.00 90.00 176 ARG A CA 1
ATOM 1369 C C . ARG A 1 176 ? 28.970 2.056 -52.829 1.00 90.00 176 ARG A C 1
ATOM 1371 O O . ARG A 1 176 ? 29.471 2.302 -53.919 1.00 90.00 176 ARG A O 1
ATOM 1378 N N . PHE A 1 177 ? 29.375 1.049 -52.055 1.00 89.06 177 PHE A N 1
ATOM 1379 C CA . PHE A 1 177 ? 30.557 0.239 -52.377 1.00 89.06 177 PHE A CA 1
ATOM 1380 C C . PHE A 1 177 ? 30.239 -1.116 -53.016 1.00 89.06 177 PHE A C 1
ATOM 1382 O O . PHE A 1 177 ? 31.065 -1.624 -53.770 1.00 89.06 177 PHE A O 1
ATOM 1389 N N . TYR A 1 178 ? 29.067 -1.700 -52.750 1.00 83.38 178 TYR A N 1
ATOM 1390 C CA . TYR A 1 178 ? 28.775 -3.086 -53.142 1.00 83.38 178 TYR A CA 1
ATOM 1391 C C . TYR A 1 178 ? 27.616 -3.247 -54.133 1.00 83.38 178 TYR A C 1
ATOM 1393 O O . TYR A 1 178 ? 27.411 -4.348 -54.644 1.00 83.38 178 TYR A O 1
ATOM 1401 N N . VAL A 1 179 ? 26.872 -2.185 -54.461 1.00 81.25 179 VAL A N 1
ATOM 1402 C CA . VAL A 1 179 ? 25.833 -2.251 -55.501 1.00 81.25 179 VAL A CA 1
ATOM 1403 C C . VAL A 1 179 ? 26.463 -1.919 -56.854 1.00 81.25 179 VAL A C 1
ATOM 1405 O O . VAL A 1 179 ? 26.917 -0.799 -57.077 1.00 81.25 179 VAL A O 1
ATOM 1408 N N . LYS A 1 180 ? 26.518 -2.907 -57.760 1.00 76.50 180 LYS A N 1
ATOM 1409 C CA . LYS A 1 180 ? 26.995 -2.706 -59.138 1.00 76.50 180 LYS A CA 1
ATOM 1410 C C . LYS A 1 180 ? 26.068 -1.730 -59.876 1.00 76.50 180 LYS A C 1
ATOM 1412 O O . LYS A 1 180 ? 24.854 -1.928 -59.813 1.00 76.50 180 LYS A O 1
ATOM 1417 N N . PRO A 1 181 ? 26.608 -0.725 -60.589 1.00 74.00 181 PRO A N 1
ATOM 1418 C CA . PRO A 1 181 ? 25.795 0.099 -61.473 1.00 74.00 181 PRO A CA 1
ATOM 1419 C C . PRO A 1 181 ? 25.201 -0.794 -62.570 1.00 74.00 181 PRO A C 1
ATOM 142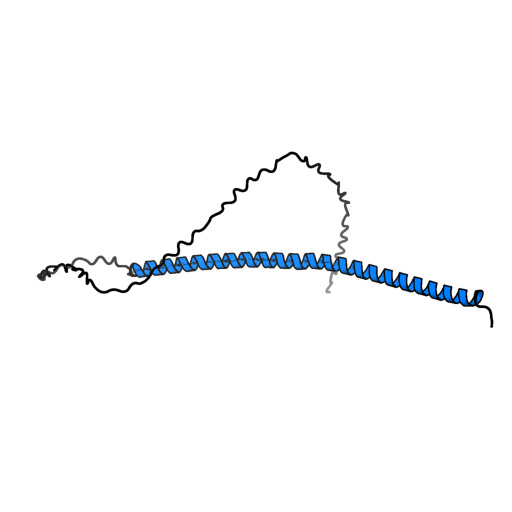1 O O . PRO A 1 181 ? 25.920 -1.603 -63.162 1.00 74.00 181 PRO A O 1
ATOM 1424 N N . ALA A 1 182 ? 23.884 -0.690 -62.747 1.00 72.25 182 ALA A N 1
ATOM 1425 C CA . ALA A 1 182 ? 23.142 -1.334 -63.826 1.00 72.25 182 ALA A CA 1
ATOM 1426 C C . ALA A 1 182 ? 23.378 -0.616 -65.158 1.00 72.25 182 ALA A C 1
ATOM 1428 O O . ALA A 1 182 ? 23.566 0.624 -65.124 1.00 72.25 182 ALA A O 1
#

Secondary structure (DSSP, 8-state):
--------------------------------------------------------------------------------------------S---HHHHHHHHHHHHHHHHHHHHHHHHHHHHHHHHHHHHHHHHHHHHHHHHHHHHHHHHHHHHHHHHHHHHHHHHHHHHHHHHHHS---

Sequence (182 aa):
MNGWLEEDDDVNENVNDEDIEDEDVELEVDDEAEDESSDSVSSNSKSKDEEADIALEATAGTVSQRSFAIRDFSMGIVKVGESSAPRDSSYVGGLAPWALRHDLETSRARARLTKVELNVERTLSIVLERMKMLESGQNATLKKKLVKKEMQLVIARMDHASAERRLHASIGWNQRFYVKPA